Protein AF-X0WD33-F1 (afdb_monomer)

Foldseek 3Di:
DAEDPPPDFAAFKAWPPPDFAAEAELLAAWDKTAMDGRQPQFQKKWKWKAAPPPPDIDIDIDRDRIDTDDRVVVNVSQVRQEVHWIKIKMFTDHPVCNRDTPHIDIHIYGYYPDHPPAKDKDKDADPLNVVCVVPVQPIFIFTDHSNDPDGGDTLDGRQVWDWDDWEAALVRQWIKIQTCDPNALQKIFIWTDDSDDDRDPVRIDGLCVVPVVVVQHFNFPPKYQYNHNFKIKTFGSWDWDWDADNDRVDGIDIDTDDTDIDMAGNVVRD

Mean predicted aligned error: 6.33 Å

Radius of gyration: 24.79 Å; Cα contacts (8 Å, |Δi|>4): 608; chains: 1; bounding box: 54×39×72 Å

pLDDT: mean 91.23, std 9.02, range [47.31, 98.62]

Organism: NCBI:txid412755

Nearest PDB structures (foldseek):
  6sm5-assembly1_B  TM=6.720E-01  e=6.786E-02  synthetic construct
  1kno-assembly3_F  TM=3.557E-01  e=1.199E-03  Mus musculus
  7u08-assembly1_A  TM=3.906E-01  e=8.465E-02  Homo sapiens
  3lb6-assembly1_C  TM=3.926E-01  e=2.420E-01  Homo sapiens
  5j11-assembly1_C  TM=4.980E-01  e=1.138E+00  Homo sapiens

Solvent-accessible surface area (backbone atoms only — not comparable to full-atom values): 14906 Å² total; per-residue (Å²): 120,74,73,60,91,83,57,83,66,40,68,53,31,48,68,73,28,69,49,69,69,37,72,36,46,68,62,49,49,67,62,64,36,31,44,50,67,70,46,84,71,41,61,35,31,42,41,34,40,40,46,83,76,76,81,68,67,46,80,44,80,28,80,54,61,56,47,58,61,56,67,75,56,36,56,51,50,42,66,62,9,51,82,35,66,22,39,39,37,41,35,25,15,26,82,92,47,62,61,48,77,60,18,15,42,74,38,33,33,30,12,41,86,61,64,80,92,60,60,50,74,47,79,48,71,53,80,28,43,52,56,31,72,76,45,46,59,73,35,36,26,30,46,38,47,61,56,50,92,61,83,54,51,75,79,44,62,62,50,93,44,67,69,71,40,63,34,49,12,74,83,58,50,29,40,23,32,36,32,49,48,96,93,33,54,12,21,34,38,52,43,69,61,58,97,77,74,79,93,44,78,92,34,46,49,53,50,51,64,67,68,47,90,73,71,65,64,30,44,29,60,78,36,40,34,32,59,84,48,47,36,35,38,28,28,32,59,34,43,65,50,77,46,68,31,84,47,74,92,61,15,62,48,76,50,80,78,47,58,43,86,45,68,38,35,64,88,76,71,79

Sequence (270 aa):
PLPRHDDPVPGALTIHYPLDETLFPPEIVAPTFRWTDGNKDSDIWLVTIEFPDGKGDMNFRSGGTKWRPADERWEVIKRRSIEKAATVTIRGVNRRDPKRILSGARISISTSADEVGAPIFYREVNLPFVDAVRDPSRIRWRFGPISSKQQPPVVLSDLPTCGNCHSFSADGKTLGMDVDSANDKGSYVIAAVQEEMAFEKSEVITWSDYKREDGESTFGLLAQISPTGRYAVSMVKDRHVTVGRPDLEISQLFFPVKGILAIYDRQKRT

Secondary structure (DSSP, 8-state):
-PPPTTS---S-EEEEESPTTEEE-TTPPPP-EEEEE--TT--EEEEEEE-TTSS--EEEEESSSEE---HHHHHHHHHHTBTSPEEEEEEEEETTEEEEEEEEEEEEEEE-SS---SPEEEEE-PSSHHHHHH-GGG-EEEEE-TT-SSPPPEEEE--SS----EEE-TTS-EEEEE--BTTBTTEEEEEE--SS----GGGEEEGGGTTGGG------TT-EE-TTSSEEEEEEEEEEEEEE-S-STT-EEEEEEEEEEEEEETTTT-

Structure (mmCIF, N/CA/C/O backbone):
data_AF-X0WD33-F1
#
_entry.id   AF-X0WD33-F1
#
loop_
_atom_site.group_PDB
_atom_site.id
_atom_site.type_symbol
_atom_site.label_atom_id
_atom_site.label_alt_id
_atom_site.label_comp_id
_atom_site.label_asym_id
_atom_site.label_entity_id
_atom_site.label_seq_id
_atom_site.pdbx_PDB_ins_code
_atom_site.Cartn_x
_atom_site.Cartn_y
_atom_site.Cartn_z
_atom_site.occupancy
_atom_site.B_iso_or_equiv
_atom_site.auth_seq_id
_atom_site.auth_comp_id
_atom_site.auth_asym_id
_atom_site.auth_atom_id
_atom_site.pdbx_PDB_model_num
ATOM 1 N N . PRO A 1 1 ? 22.698 -2.658 -33.338 1.00 47.31 1 PRO A N 1
ATOM 2 C CA . PRO A 1 1 ? 22.524 -3.601 -32.210 1.00 47.31 1 PRO A CA 1
ATOM 3 C C . PRO A 1 1 ? 22.311 -2.818 -30.915 1.00 47.31 1 PRO A C 1
ATOM 5 O O . PRO A 1 1 ? 23.122 -1.947 -30.616 1.00 47.31 1 PRO A O 1
ATOM 8 N N . LEU A 1 2 ? 21.188 -3.055 -30.235 1.00 52.66 2 LEU A N 1
ATOM 9 C CA . LEU A 1 2 ? 20.959 -2.526 -28.889 1.00 52.66 2 LEU A CA 1
ATOM 10 C C . LEU A 1 2 ? 21.879 -3.257 -27.888 1.00 52.66 2 LEU A C 1
ATOM 12 O O . LEU A 1 2 ? 22.316 -4.369 -28.206 1.00 52.66 2 LEU A O 1
ATOM 16 N N . PRO A 1 3 ? 22.189 -2.647 -26.731 1.00 54.62 3 PRO A N 1
ATOM 17 C CA . PRO A 1 3 ? 22.974 -3.298 -25.683 1.00 54.62 3 PRO A CA 1
ATOM 18 C C . PRO A 1 3 ? 22.328 -4.611 -25.220 1.00 54.62 3 PRO A C 1
ATOM 20 O O . PRO A 1 3 ? 21.100 -4.736 -25.254 1.00 54.62 3 PRO A O 1
ATOM 23 N N . ARG A 1 4 ? 23.144 -5.596 -24.833 1.00 56.16 4 ARG A N 1
ATOM 24 C CA . ARG A 1 4 ? 22.684 -6.933 -24.423 1.00 56.16 4 ARG A CA 1
ATOM 25 C C . ARG A 1 4 ? 22.342 -6.965 -22.931 1.00 56.16 4 ARG A C 1
ATOM 27 O O . ARG A 1 4 ? 22.818 -6.144 -22.150 1.00 56.16 4 ARG A O 1
ATOM 34 N N . HIS A 1 5 ? 21.531 -7.946 -22.541 1.00 53.94 5 HIS A N 1
ATOM 35 C CA . HIS A 1 5 ? 21.119 -8.184 -21.153 1.00 53.94 5 HIS A CA 1
ATOM 36 C C . HIS A 1 5 ? 22.303 -8.300 -20.177 1.00 53.94 5 HIS A C 1
ATOM 38 O O . HIS A 1 5 ? 22.254 -7.731 -19.084 1.00 53.94 5 HIS A O 1
ATOM 44 N N . ASP A 1 6 ? 23.375 -8.972 -20.601 1.00 56.41 6 ASP A N 1
ATOM 45 C CA . ASP A 1 6 ? 24.523 -9.303 -19.749 1.00 56.41 6 ASP A CA 1
ATOM 46 C C . ASP A 1 6 ? 25.599 -8.206 -19.712 1.00 56.41 6 ASP A C 1
ATOM 48 O O . ASP A 1 6 ? 26.618 -8.365 -19.038 1.00 56.41 6 ASP A O 1
ATOM 52 N N . ASP A 1 7 ? 25.400 -7.092 -20.429 1.00 56.81 7 ASP A N 1
ATOM 53 C CA . ASP A 1 7 ? 26.365 -5.995 -20.415 1.00 56.81 7 ASP A CA 1
ATOM 54 C C . ASP A 1 7 ? 26.437 -5.404 -18.992 1.00 56.81 7 ASP A C 1
ATOM 56 O O . ASP A 1 7 ? 25.390 -5.037 -18.436 1.00 56.81 7 ASP A O 1
ATOM 60 N N . PRO A 1 8 ? 27.641 -5.294 -18.389 1.00 60.75 8 PRO A N 1
ATOM 61 C CA . PRO A 1 8 ? 27.800 -4.728 -17.060 1.00 60.75 8 PRO A CA 1
ATOM 62 C C . PRO A 1 8 ? 27.220 -3.321 -17.047 1.00 60.75 8 PRO A C 1
ATOM 64 O O . PRO A 1 8 ? 27.545 -2.480 -17.887 1.00 60.75 8 PRO A O 1
ATOM 67 N N . VAL A 1 9 ? 26.324 -3.085 -16.098 1.00 67.06 9 VAL A N 1
ATOM 68 C CA . VAL A 1 9 ? 25.617 -1.821 -16.003 1.00 67.06 9 VAL A CA 1
ATOM 69 C C . VAL A 1 9 ? 26.539 -0.825 -15.295 1.00 67.06 9 VAL A C 1
ATOM 71 O O . VAL A 1 9 ? 26.871 -1.047 -14.129 1.00 67.06 9 VAL A O 1
ATOM 74 N N . PRO A 1 10 ? 27.005 0.243 -15.967 1.00 74.25 10 PRO A N 1
ATOM 75 C CA . PRO A 1 10 ? 27.869 1.223 -15.325 1.00 74.25 10 PRO A CA 1
ATOM 76 C C . PRO A 1 10 ? 27.122 1.867 -14.154 1.00 74.25 10 PRO A C 1
ATOM 78 O O . PRO A 1 10 ? 25.941 2.189 -14.283 1.00 74.25 10 PRO A O 1
ATOM 81 N N . GLY A 1 11 ? 27.797 2.073 -13.020 1.00 71.88 11 GLY A N 1
ATOM 82 C CA . GLY A 1 11 ? 27.220 2.816 -11.895 1.00 71.88 11 GLY A CA 1
ATOM 83 C C . GLY A 1 11 ? 26.839 4.257 -12.276 1.00 71.88 11 GLY A C 1
ATOM 84 O O . GLY A 1 11 ? 27.161 4.718 -13.368 1.00 71.88 11 GLY A O 1
ATOM 85 N N . ALA A 1 12 ? 26.196 4.971 -11.343 1.00 85.56 12 ALA A N 1
ATOM 86 C CA . ALA A 1 12 ? 25.693 6.358 -11.431 1.00 85.56 12 ALA A CA 1
ATOM 87 C C . ALA A 1 12 ? 24.190 6.542 -11.711 1.00 85.56 12 ALA A C 1
ATOM 89 O O . ALA A 1 12 ? 23.726 7.677 -11.650 1.00 85.56 12 ALA A O 1
ATOM 90 N N . LEU A 1 13 ? 23.406 5.482 -11.925 1.00 96.06 13 LEU A N 1
ATOM 91 C CA . LEU A 1 13 ? 21.939 5.571 -11.927 1.00 96.06 13 LEU A CA 1
ATOM 92 C C . LEU A 1 13 ? 21.373 4.950 -10.641 1.00 96.06 13 LEU A C 1
ATOM 94 O O . LEU A 1 13 ? 21.853 3.916 -10.186 1.00 96.06 13 LEU A O 1
ATOM 98 N N . THR A 1 14 ? 20.340 5.568 -10.067 1.00 97.12 14 THR A N 1
ATOM 99 C CA . THR A 1 14 ? 19.619 5.060 -8.886 1.00 97.12 14 THR A CA 1
ATOM 100 C C . THR A 1 14 ? 18.128 5.012 -9.186 1.00 97.12 14 THR A C 1
ATOM 102 O O . THR A 1 14 ? 17.540 6.036 -9.538 1.00 97.12 14 THR A O 1
ATOM 105 N N . ILE A 1 15 ? 17.509 3.839 -9.040 1.00 97.81 15 ILE A N 1
ATOM 106 C CA . ILE A 1 15 ? 16.056 3.673 -9.162 1.00 97.81 15 ILE A CA 1
ATOM 107 C C . ILE A 1 15 ? 15.422 3.977 -7.802 1.00 97.81 15 ILE A C 1
ATOM 109 O O . ILE A 1 15 ? 15.794 3.385 -6.797 1.00 97.81 15 ILE A O 1
ATOM 113 N N . HIS A 1 16 ? 14.478 4.920 -7.778 1.00 98.00 16 HIS A N 1
ATOM 114 C CA . HIS A 1 16 ? 13.788 5.380 -6.562 1.00 98.00 16 HIS A CA 1
ATOM 115 C C . HIS A 1 16 ? 12.427 4.722 -6.370 1.00 98.00 16 HIS A C 1
ATOM 117 O O . HIS A 1 16 ? 11.904 4.676 -5.261 1.00 98.00 16 HIS A O 1
ATOM 123 N N . TYR A 1 17 ? 11.797 4.302 -7.465 1.00 97.94 17 TYR A N 1
ATOM 124 C CA . TYR A 1 17 ? 10.541 3.570 -7.436 1.00 97.94 17 TYR A CA 1
ATOM 125 C C . TYR A 1 17 ? 10.334 2.841 -8.771 1.00 97.94 17 TYR A C 1
ATOM 127 O O . TYR A 1 17 ? 10.598 3.450 -9.811 1.00 97.94 17 TYR A O 1
ATOM 135 N N . PRO A 1 18 ? 9.806 1.609 -8.784 1.00 98.31 18 PRO A N 1
ATOM 136 C CA . PRO A 1 18 ? 9.648 0.715 -7.634 1.00 98.31 18 PRO A CA 1
ATOM 137 C C . PRO A 1 18 ? 10.982 0.455 -6.925 1.00 98.31 18 PRO A C 1
ATOM 139 O O . PRO A 1 18 ? 12.041 0.689 -7.506 1.00 98.31 18 PRO A O 1
ATOM 142 N N . LEU A 1 19 ? 10.927 0.053 -5.659 1.00 97.88 19 LEU A N 1
ATOM 143 C CA . LEU A 1 19 ? 12.125 -0.376 -4.939 1.00 97.88 19 LEU A CA 1
ATOM 144 C C . LEU A 1 19 ? 12.504 -1.793 -5.379 1.00 97.88 19 LEU A C 1
ATOM 146 O O . LEU A 1 19 ? 11.689 -2.495 -5.988 1.00 97.88 19 LEU A O 1
ATOM 150 N N . ASP A 1 20 ? 13.734 -2.201 -5.084 1.00 98.12 20 ASP A N 1
ATOM 151 C CA . ASP A 1 20 ? 14.133 -3.586 -5.311 1.00 98.12 20 ASP A CA 1
ATOM 152 C C . ASP A 1 20 ? 13.221 -4.547 -4.540 1.00 98.12 20 ASP A C 1
ATOM 154 O O . ASP A 1 20 ? 12.744 -4.221 -3.453 1.00 98.12 20 ASP A O 1
ATOM 158 N N . GLU A 1 21 ? 12.928 -5.686 -5.159 1.00 98.06 21 GLU A N 1
ATOM 159 C CA . GLU A 1 21 ? 12.026 -6.728 -4.654 1.00 98.06 21 GLU A CA 1
ATOM 160 C C . GLU A 1 21 ? 10.566 -6.278 -4.435 1.00 98.06 21 GLU A C 1
ATOM 162 O O . GLU A 1 21 ? 9.816 -6.905 -3.687 1.00 98.06 21 GLU A O 1
ATOM 167 N N . THR A 1 22 ? 10.110 -5.214 -5.111 1.00 98.44 22 THR A N 1
ATOM 168 C CA . THR A 1 22 ? 8.703 -4.785 -5.004 1.00 98.44 22 THR A CA 1
ATOM 169 C C . THR A 1 22 ? 7.748 -5.875 -5.512 1.00 98.44 22 THR A C 1
ATOM 171 O O . THR A 1 22 ? 7.806 -6.273 -6.679 1.00 98.44 22 THR A O 1
ATOM 174 N N . LEU A 1 23 ? 6.801 -6.272 -4.658 1.00 98.38 23 LEU A N 1
ATOM 175 C CA . LEU A 1 23 ? 5.673 -7.145 -4.983 1.00 98.38 23 LEU A CA 1
ATOM 176 C C . LEU A 1 23 ? 4.420 -6.311 -5.294 1.00 98.38 23 LEU A C 1
ATOM 178 O O . LEU A 1 23 ? 3.987 -5.495 -4.480 1.00 98.38 23 LEU A O 1
ATOM 182 N N . PHE A 1 24 ? 3.820 -6.526 -6.464 1.00 98.38 24 PHE A N 1
ATOM 183 C CA . PHE A 1 24 ? 2.594 -5.848 -6.893 1.00 98.38 24 PHE A CA 1
ATOM 184 C C . PHE A 1 24 ? 1.365 -6.763 -6.801 1.00 98.38 24 PHE A C 1
ATOM 186 O O . PHE A 1 24 ? 1.432 -7.889 -7.292 1.00 98.38 24 PHE A O 1
ATOM 193 N N . PRO A 1 25 ? 0.219 -6.292 -6.280 1.00 97.88 25 PRO A N 1
ATOM 194 C CA . PRO A 1 25 ? -1.050 -7.003 -6.430 1.00 97.88 25 PRO A CA 1
ATOM 195 C C . PRO A 1 25 ? -1.496 -7.106 -7.902 1.00 97.88 25 PRO A C 1
ATOM 197 O O . PRO A 1 25 ? -1.180 -6.213 -8.700 1.00 97.88 25 PRO A O 1
ATOM 200 N N . PRO A 1 26 ? -2.248 -8.148 -8.290 1.00 97.69 26 PRO A N 1
ATOM 201 C CA . PRO A 1 26 ? -2.663 -8.377 -9.674 1.00 97.69 26 PRO A CA 1
ATOM 202 C C . PRO A 1 26 ? -3.578 -7.278 -10.235 1.00 97.69 26 PRO A C 1
ATOM 204 O O . PRO A 1 26 ? -3.552 -7.017 -11.437 1.00 97.69 26 PRO A O 1
ATOM 207 N N . GLU A 1 27 ? -4.350 -6.583 -9.406 1.00 96.62 27 GLU A N 1
ATOM 208 C CA . GLU A 1 27 ? -5.302 -5.542 -9.801 1.00 96.62 27 GLU A CA 1
ATOM 209 C C . GLU A 1 27 ? -4.728 -4.114 -9.748 1.00 96.62 27 GLU A C 1
ATOM 211 O O . GLU A 1 27 ? -5.405 -3.160 -10.139 1.00 96.62 27 GLU A O 1
ATOM 216 N N . ILE A 1 28 ? -3.476 -3.937 -9.302 1.00 97.50 28 ILE A N 1
ATOM 217 C CA . ILE A 1 28 ? -2.881 -2.603 -9.173 1.00 97.50 28 ILE A CA 1
ATOM 218 C C . ILE A 1 28 ? -2.602 -1.965 -10.538 1.00 97.50 28 ILE A C 1
ATOM 220 O O . ILE A 1 28 ? -2.172 -2.621 -11.502 1.00 97.50 28 ILE A O 1
ATOM 224 N N . VAL A 1 29 ? -2.810 -0.650 -10.616 1.00 97.06 29 VAL A N 1
ATOM 225 C CA . VAL A 1 29 ? -2.443 0.148 -11.791 1.00 97.06 29 VAL A CA 1
ATOM 226 C C . VAL A 1 29 ? -0.935 0.190 -12.017 1.00 97.06 29 VAL A C 1
ATOM 228 O O . VAL A 1 29 ? 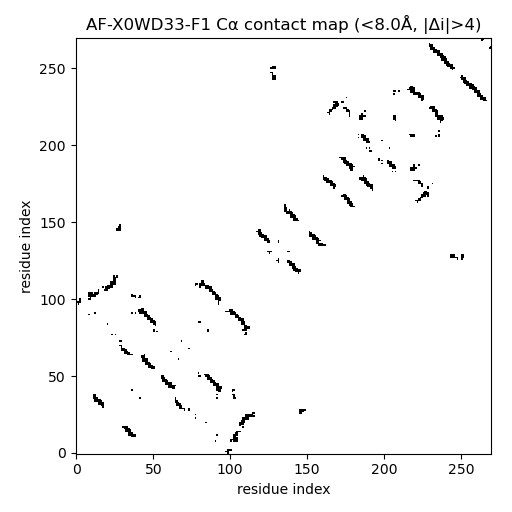-0.138 0.064 -11.091 1.00 97.06 29 VAL A O 1
ATOM 231 N N . ALA A 1 30 ? -0.544 0.452 -13.266 1.00 97.88 30 ALA A N 1
ATOM 232 C CA . ALA A 1 30 ? 0.854 0.627 -13.643 1.00 97.88 30 ALA A CA 1
ATOM 233 C C . ALA A 1 30 ? 1.563 1.682 -12.765 1.00 97.88 30 ALA A C 1
ATOM 235 O O . ALA A 1 30 ? 1.123 2.843 -12.759 1.00 97.88 30 ALA A O 1
ATOM 236 N N . PRO A 1 31 ? 2.674 1.332 -12.087 1.00 97.44 31 PRO A N 1
ATOM 237 C CA . PRO A 1 31 ? 3.479 2.298 -11.354 1.00 97.44 31 PRO A CA 1
ATOM 238 C C . PRO A 1 31 ? 4.201 3.242 -12.321 1.00 97.44 31 PRO A C 1
ATOM 240 O O . PRO A 1 31 ? 4.470 2.910 -13.477 1.00 97.44 31 PRO A O 1
ATOM 243 N N . THR A 1 32 ? 4.573 4.427 -11.837 1.00 97.81 32 THR A N 1
ATOM 244 C CA . THR A 1 32 ? 5.529 5.280 -12.556 1.00 97.81 32 THR A CA 1
ATOM 245 C C . THR A 1 32 ? 6.927 4.963 -12.058 1.00 97.81 32 THR A C 1
ATOM 247 O O . THR A 1 32 ? 7.283 5.373 -10.956 1.00 97.81 32 THR A O 1
ATOM 250 N N . PHE A 1 33 ? 7.722 4.273 -12.867 1.00 98.50 33 PHE A N 1
ATOM 251 C CA . PHE A 1 33 ? 9.142 4.078 -12.614 1.00 98.50 33 PHE A CA 1
ATOM 252 C C . PHE A 1 33 ? 9.836 5.440 -12.558 1.00 98.50 33 PHE A C 1
ATOM 254 O O . PHE A 1 33 ? 9.604 6.296 -13.416 1.00 98.50 33 PHE A O 1
ATOM 261 N N . ARG A 1 34 ? 10.667 5.654 -11.538 1.00 98.62 34 ARG A N 1
ATOM 262 C CA . ARG A 1 34 ? 11.407 6.896 -11.298 1.00 98.62 34 ARG A CA 1
ATOM 263 C C . ARG A 1 34 ? 12.841 6.569 -10.940 1.00 98.62 34 ARG A C 1
ATOM 265 O O . ARG A 1 34 ? 13.091 5.713 -10.097 1.00 98.62 34 ARG A O 1
ATOM 272 N N . TRP A 1 35 ? 13.769 7.300 -11.531 1.00 98.19 35 TRP A N 1
ATOM 273 C CA . TRP A 1 35 ? 15.188 7.172 -11.241 1.00 98.19 35 TRP A CA 1
ATOM 274 C C . TRP A 1 35 ? 15.877 8.534 -11.295 1.00 98.19 35 TRP A C 1
ATOM 276 O O . TRP A 1 35 ? 15.296 9.537 -11.711 1.00 98.19 35 TRP A O 1
ATOM 286 N N . THR A 1 36 ? 17.122 8.574 -10.849 1.00 97.81 36 THR A N 1
ATOM 287 C CA . THR A 1 36 ? 18.057 9.673 -11.105 1.00 97.81 36 THR A CA 1
ATOM 288 C C . THR A 1 36 ? 19.277 9.115 -11.797 1.00 97.81 36 THR A C 1
ATOM 290 O O . THR A 1 36 ? 19.712 8.014 -11.476 1.00 97.81 36 THR A O 1
ATOM 293 N N . ASP A 1 37 ? 19.835 9.885 -12.720 1.00 96.56 37 ASP A N 1
ATOM 294 C CA . ASP A 1 37 ? 21.050 9.528 -13.436 1.00 96.56 37 ASP A CA 1
ATOM 295 C C . ASP A 1 37 ? 22.104 10.609 -13.193 1.00 96.56 37 ASP A C 1
ATOM 297 O O . ASP A 1 37 ? 21.885 11.782 -13.496 1.00 96.56 37 ASP A O 1
ATOM 301 N N . GLY A 1 38 ? 23.216 10.221 -12.578 1.00 94.00 38 GLY A N 1
ATOM 302 C CA . GLY A 1 38 ? 24.358 11.086 -12.310 1.00 94.00 38 GLY A CA 1
ATOM 303 C C . GLY A 1 38 ? 25.243 11.301 -13.537 1.00 94.00 38 GLY A C 1
ATOM 304 O O . GLY A 1 38 ? 26.072 12.213 -13.530 1.00 94.00 38 GLY A O 1
ATOM 305 N N . ASN A 1 39 ? 25.073 10.502 -14.597 1.00 93.31 39 ASN A N 1
ATOM 306 C CA . ASN A 1 39 ? 25.791 10.700 -15.846 1.00 93.31 39 ASN A CA 1
ATOM 307 C C . ASN A 1 39 ? 25.092 11.766 -16.706 1.00 93.31 39 ASN A C 1
ATOM 309 O O . ASN A 1 39 ? 24.013 11.543 -17.252 1.00 93.31 39 ASN A O 1
ATOM 313 N N . LYS A 1 40 ? 25.734 12.931 -16.847 1.00 92.00 40 LYS A N 1
ATOM 314 C CA . LYS A 1 40 ? 25.189 14.088 -17.579 1.00 92.00 40 LYS A CA 1
ATOM 315 C C . LYS A 1 40 ? 25.115 13.889 -19.095 1.00 92.00 40 LYS A C 1
ATOM 317 O O . LYS A 1 40 ? 24.409 14.646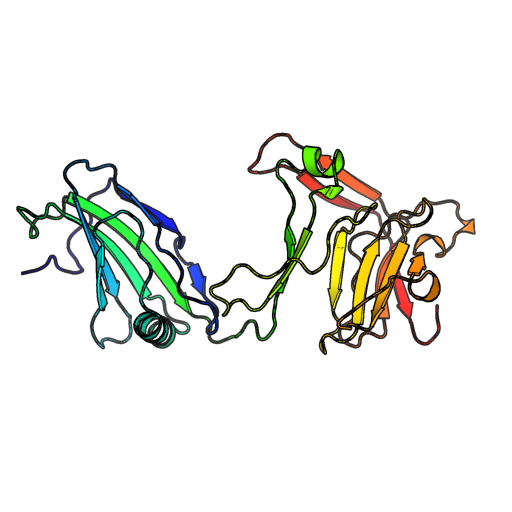 -19.757 1.00 92.00 40 LYS A O 1
ATOM 322 N N . ASP A 1 41 ? 25.827 12.900 -19.633 1.00 93.62 41 ASP A N 1
ATOM 323 C CA . ASP A 1 41 ? 25.847 12.609 -21.068 1.00 93.62 41 ASP A CA 1
ATOM 324 C C . ASP A 1 41 ? 24.704 11.672 -21.497 1.00 93.62 41 ASP A C 1
ATOM 326 O O . ASP A 1 41 ? 24.461 11.517 -22.700 1.00 93.62 41 ASP A O 1
ATOM 330 N N . SER A 1 42 ? 23.997 11.062 -20.536 1.00 94.88 42 SER A N 1
ATOM 331 C CA . SER A 1 42 ? 22.779 10.285 -20.773 1.00 94.88 42 SER A CA 1
ATOM 332 C C . SER A 1 42 ? 21.604 11.214 -21.079 1.00 94.88 42 SER A C 1
ATOM 334 O O . SER A 1 42 ? 21.210 12.030 -20.247 1.00 94.88 42 SER A O 1
ATOM 336 N N . ASP A 1 43 ? 20.999 11.067 -22.259 1.00 95.56 43 ASP A N 1
ATOM 337 C CA . ASP A 1 43 ? 19.855 11.885 -22.689 1.00 95.56 43 ASP A CA 1
ATOM 338 C C . ASP A 1 43 ? 18.622 11.056 -23.096 1.00 95.56 43 ASP A C 1
ATOM 340 O O . ASP A 1 43 ? 17.550 11.614 -23.364 1.00 95.56 43 ASP A O 1
ATOM 344 N N . ILE A 1 44 ? 18.751 9.728 -23.130 1.00 96.75 44 ILE A N 1
ATOM 345 C CA . ILE A 1 44 ? 17.666 8.771 -23.344 1.00 96.75 44 ILE A CA 1
ATOM 346 C C . ILE A 1 44 ? 17.925 7.500 -22.528 1.00 96.75 44 ILE A C 1
ATOM 348 O O . ILE A 1 44 ? 19.066 7.064 -22.377 1.00 96.75 44 ILE A O 1
ATOM 352 N N . TRP A 1 45 ? 16.855 6.880 -22.032 1.00 97.06 45 TRP A N 1
ATOM 353 C CA . TRP A 1 45 ? 16.937 5.656 -21.238 1.00 97.06 45 TRP A CA 1
ATOM 354 C C . TRP A 1 45 ? 16.203 4.504 -21.912 1.00 97.06 45 TRP A C 1
ATOM 356 O O . TRP A 1 45 ? 15.106 4.673 -22.455 1.00 97.06 45 TRP A O 1
ATOM 366 N N . LEU A 1 46 ? 16.810 3.323 -21.855 1.00 97.06 46 LEU A N 1
ATOM 367 C CA . LEU A 1 46 ? 16.202 2.054 -22.228 1.00 97.06 46 LEU A CA 1
ATOM 368 C C . LEU A 1 46 ? 15.797 1.319 -20.949 1.00 97.06 46 LEU A C 1
ATOM 370 O O . LEU A 1 46 ? 16.653 1.009 -20.123 1.00 97.06 46 LEU A O 1
ATOM 374 N N . VAL A 1 47 ? 14.503 1.054 -20.798 1.00 98.06 47 VAL A N 1
ATOM 375 C CA . VAL A 1 47 ? 13.953 0.192 -19.752 1.00 98.06 47 VAL A CA 1
ATOM 376 C C . VAL A 1 47 ? 13.740 -1.189 -20.352 1.00 98.06 47 VAL A C 1
ATOM 378 O O . VAL A 1 47 ? 12.923 -1.353 -21.261 1.00 98.06 47 VAL A O 1
ATOM 381 N N . THR A 1 48 ? 14.474 -2.168 -19.850 1.00 97.94 48 THR A N 1
ATOM 382 C CA . THR A 1 48 ? 14.356 -3.573 -20.236 1.00 97.94 48 THR A CA 1
ATOM 383 C C . THR A 1 48 ? 13.747 -4.353 -19.080 1.00 97.94 48 THR A C 1
ATOM 385 O O . THR A 1 48 ? 14.163 -4.174 -17.940 1.00 97.94 48 THR A O 1
ATOM 388 N N . ILE A 1 49 ? 12.747 -5.185 -19.369 1.00 98.12 49 ILE A N 1
ATOM 389 C CA . ILE A 1 49 ? 12.128 -6.097 -18.408 1.00 98.12 49 ILE A CA 1
ATOM 390 C C . ILE A 1 49 ? 12.340 -7.521 -18.900 1.00 98.12 49 ILE A C 1
ATOM 392 O O . ILE A 1 49 ? 11.814 -7.913 -19.945 1.00 98.12 49 ILE A O 1
ATOM 396 N N . GLU A 1 50 ? 13.114 -8.261 -18.126 1.00 97.56 50 GLU A N 1
ATOM 397 C CA . GLU A 1 50 ? 13.515 -9.637 -18.364 1.00 97.56 50 GLU A CA 1
ATOM 398 C C . GLU A 1 50 ? 12.668 -10.565 -17.501 1.00 97.56 50 GLU A C 1
ATOM 400 O O . GLU A 1 50 ? 12.514 -10.356 -16.296 1.00 97.56 50 GLU A O 1
ATOM 405 N N . PHE A 1 51 ? 12.088 -11.584 -18.130 1.00 97.19 51 PHE A N 1
ATOM 406 C CA . PHE A 1 51 ? 11.187 -12.520 -17.466 1.00 97.19 51 PHE A CA 1
ATOM 407 C C . PHE A 1 51 ? 11.822 -13.908 -17.393 1.00 97.19 51 PHE A C 1
ATOM 409 O O . PHE A 1 51 ? 12.427 -14.358 -18.368 1.00 97.19 51 PHE A O 1
ATOM 416 N N . PRO A 1 52 ? 11.603 -14.658 -16.304 1.00 90.69 52 PRO A N 1
ATOM 417 C CA . PRO A 1 52 ? 12.158 -16.001 -16.147 1.00 90.69 52 PRO A CA 1
ATOM 418 C C . PRO A 1 52 ? 11.432 -17.065 -16.991 1.00 90.69 52 PRO A C 1
ATOM 420 O O . PRO A 1 52 ? 11.738 -18.250 -16.896 1.00 90.69 52 PRO A O 1
ATOM 423 N N . ASP A 1 53 ? 10.443 -16.681 -17.802 1.00 91.00 53 ASP A N 1
ATOM 424 C CA . ASP A 1 53 ? 9.601 -17.598 -18.578 1.00 91.00 53 ASP A CA 1
ATOM 425 C C . ASP A 1 53 ? 10.181 -17.987 -19.953 1.00 91.00 53 ASP A C 1
ATOM 427 O O . ASP A 1 53 ? 9.567 -18.779 -20.668 1.00 91.00 53 ASP A O 1
ATOM 431 N N . GLY A 1 54 ? 11.328 -17.419 -20.344 1.00 87.25 54 GLY A N 1
ATOM 432 C CA . GLY A 1 54 ? 12.002 -17.705 -21.614 1.00 87.25 54 GLY A CA 1
ATOM 433 C C . GLY A 1 54 ? 11.288 -17.180 -22.867 1.00 87.25 54 GLY A C 1
ATOM 434 O O . GLY A 1 54 ? 11.714 -17.485 -23.979 1.00 87.25 54 GLY A O 1
ATOM 435 N N . LYS A 1 55 ? 10.222 -16.378 -22.733 1.00 91.88 55 LYS A N 1
ATOM 436 C CA . LYS A 1 55 ? 9.432 -15.856 -23.873 1.00 91.88 55 LYS A CA 1
ATOM 437 C C . LYS A 1 55 ? 9.945 -14.515 -24.421 1.00 91.88 55 LYS A C 1
ATOM 439 O O . LYS A 1 55 ? 9.243 -13.846 -25.177 1.00 91.88 55 LYS A O 1
ATOM 444 N N . GLY A 1 56 ? 11.163 -14.130 -24.042 1.00 93.50 56 GLY A N 1
ATOM 445 C CA . GLY A 1 56 ? 11.846 -12.915 -24.486 1.00 93.50 56 GLY A CA 1
ATOM 446 C C . GLY A 1 56 ? 11.490 -11.658 -23.690 1.00 93.50 56 GLY A C 1
ATOM 447 O O . GLY A 1 56 ? 10.444 -11.569 -23.042 1.00 93.50 56 GLY A O 1
ATOM 448 N N . ASP A 1 57 ? 12.368 -10.666 -23.755 1.00 96.31 57 ASP A N 1
ATOM 449 C CA . ASP A 1 57 ? 12.296 -9.474 -22.909 1.00 96.31 57 ASP A CA 1
ATOM 450 C C . ASP A 1 57 ? 11.386 -8.395 -23.503 1.00 96.31 57 ASP A C 1
ATOM 452 O O . ASP A 1 57 ? 11.102 -8.359 -24.705 1.00 96.31 57 ASP A O 1
ATOM 456 N N . MET A 1 58 ? 10.949 -7.461 -22.662 1.00 97.81 58 MET A N 1
ATOM 457 C CA . MET A 1 58 ? 10.235 -6.261 -23.093 1.00 97.81 58 MET A CA 1
ATOM 458 C C . MET A 1 58 ? 11.151 -5.045 -23.000 1.00 97.81 58 MET A C 1
ATOM 460 O O . MET A 1 58 ? 11.823 -4.845 -21.998 1.00 97.81 58 MET A O 1
ATOM 464 N N . ASN A 1 59 ? 11.166 -4.217 -24.044 1.00 97.25 59 ASN A N 1
ATOM 465 C CA . ASN A 1 59 ? 12.059 -3.066 -24.145 1.00 97.25 59 ASN A CA 1
ATOM 466 C C . ASN A 1 59 ? 11.269 -1.786 -24.413 1.00 97.25 59 ASN A C 1
ATOM 468 O O . ASN A 1 59 ? 10.462 -1.725 -25.343 1.00 97.25 59 ASN A O 1
ATOM 472 N N . PHE A 1 60 ? 11.543 -0.746 -23.633 1.00 97.81 60 PHE A N 1
ATOM 473 C CA . PHE A 1 60 ? 10.854 0.536 -23.699 1.00 97.81 60 PHE A CA 1
ATOM 474 C C . PHE A 1 60 ? 11.852 1.683 -23.679 1.00 97.81 60 PHE A C 1
ATOM 476 O O . PHE A 1 60 ? 12.863 1.635 -22.988 1.00 97.81 60 PHE A O 1
ATOM 483 N N . ARG A 1 61 ? 11.559 2.748 -24.422 1.00 96.44 61 ARG A N 1
ATOM 484 C CA . ARG A 1 61 ? 12.379 3.962 -24.417 1.00 96.44 61 ARG A CA 1
ATOM 485 C C . ARG A 1 61 ? 11.708 5.038 -23.582 1.00 96.44 61 ARG A C 1
ATOM 487 O O . ARG A 1 61 ? 10.500 5.229 -23.689 1.00 96.44 61 ARG A O 1
ATOM 494 N N . SER A 1 62 ? 12.508 5.778 -22.825 1.00 96.88 62 SER A N 1
ATOM 495 C CA . SER A 1 62 ? 12.077 6.970 -22.104 1.00 96.88 62 SER A CA 1
ATOM 496 C C . SER A 1 62 ? 12.965 8.157 -22.453 1.00 96.88 62 SER A C 1
ATOM 498 O O . SER A 1 62 ? 14.191 8.056 -22.437 1.00 96.88 62 SER A O 1
ATOM 500 N N . GLY A 1 63 ? 12.344 9.296 -22.763 1.00 96.12 63 GLY A N 1
ATOM 501 C CA . GLY A 1 63 ? 13.044 10.563 -22.988 1.00 96.12 63 GLY A CA 1
ATOM 502 C C . GLY A 1 63 ? 13.388 11.322 -21.704 1.00 96.12 63 GLY A C 1
ATOM 503 O O . GLY A 1 63 ? 14.007 12.375 -21.787 1.00 96.12 63 GLY A O 1
ATOM 504 N N . GLY A 1 64 ? 12.981 10.809 -20.542 1.00 96.56 64 GLY A N 1
ATOM 505 C CA . GLY A 1 64 ? 13.245 11.406 -19.235 1.00 96.56 64 GLY A CA 1
ATOM 506 C C . GLY A 1 64 ? 13.367 10.349 -18.142 1.00 96.56 64 GLY A C 1
ATOM 507 O O . GLY A 1 64 ? 13.171 9.159 -18.385 1.00 96.56 64 GLY A O 1
ATOM 508 N N . THR A 1 65 ? 13.631 10.789 -16.914 1.00 97.50 65 THR A N 1
ATOM 509 C CA . THR A 1 65 ? 13.891 9.904 -15.765 1.00 97.50 65 THR A CA 1
ATOM 510 C C . THR A 1 65 ? 12.634 9.368 -15.066 1.00 97.50 65 THR A C 1
ATOM 512 O O . THR A 1 65 ? 12.659 8.943 -13.906 1.00 97.50 65 THR A O 1
ATOM 515 N N . LYS A 1 66 ? 11.499 9.421 -15.769 1.00 98.38 66 LYS A N 1
ATOM 516 C CA . LYS A 1 66 ? 10.217 8.861 -15.348 1.00 98.38 66 LYS A CA 1
ATOM 517 C C . LYS A 1 66 ? 9.605 8.104 -16.512 1.00 98.38 66 LYS A C 1
ATOM 519 O O . LYS A 1 66 ? 9.565 8.625 -17.624 1.00 98.38 66 LYS A O 1
ATOM 524 N N . TRP A 1 67 ? 9.086 6.915 -16.249 1.00 98.38 67 TRP A N 1
ATOM 525 C CA . TRP A 1 67 ? 8.404 6.105 -17.251 1.00 98.38 67 TRP A CA 1
ATOM 526 C C . TRP A 1 67 ? 7.266 5.316 -16.615 1.00 98.38 67 TRP A C 1
ATOM 528 O O . TRP A 1 67 ? 7.416 4.753 -15.538 1.00 98.38 67 TRP A O 1
ATOM 538 N N . ARG A 1 68 ? 6.119 5.266 -17.286 1.00 98.12 68 ARG A N 1
ATOM 539 C CA . ARG A 1 68 ? 4.976 4.445 -16.887 1.00 98.12 68 ARG A CA 1
ATOM 540 C C . ARG A 1 68 ? 4.628 3.531 -18.062 1.00 98.12 68 ARG A C 1
ATOM 542 O O . ARG A 1 68 ? 4.432 4.058 -19.161 1.00 98.12 68 ARG A O 1
ATOM 549 N N . PRO A 1 69 ? 4.562 2.200 -17.881 1.00 98.06 69 PRO A N 1
ATOM 550 C CA . PRO A 1 69 ? 4.103 1.319 -18.944 1.00 98.06 69 PRO A CA 1
ATOM 551 C C . PRO A 1 69 ? 2.650 1.643 -19.307 1.00 98.06 69 PRO A C 1
ATOM 553 O O . PRO A 1 69 ? 1.848 1.995 -18.440 1.00 98.06 69 PRO A O 1
ATOM 556 N N . ALA A 1 70 ? 2.314 1.510 -20.591 1.00 97.88 70 ALA A N 1
ATOM 557 C CA . ALA A 1 70 ? 0.920 1.508 -21.033 1.00 97.88 70 ALA A CA 1
ATOM 558 C C . ALA A 1 70 ? 0.166 0.339 -20.381 1.00 97.88 70 ALA A C 1
ATOM 560 O O . ALA A 1 70 ? 0.782 -0.690 -20.090 1.00 97.88 70 ALA A O 1
ATOM 561 N N . ASP A 1 71 ? -1.144 0.477 -20.175 1.00 97.50 71 ASP A N 1
ATOM 562 C CA . ASP A 1 71 ? -1.927 -0.509 -19.421 1.00 97.50 71 ASP A CA 1
ATOM 563 C C . ASP A 1 71 ? -1.810 -1.911 -20.021 1.00 97.50 71 ASP A C 1
ATOM 565 O O . ASP A 1 71 ? -1.532 -2.866 -19.303 1.00 97.50 71 ASP A O 1
ATOM 569 N N . GLU A 1 72 ? -1.913 -2.045 -21.346 1.00 98.19 72 GLU A N 1
ATOM 570 C CA . GLU A 1 72 ? -1.857 -3.353 -22.001 1.00 98.19 72 GLU A CA 1
ATOM 571 C C . GLU A 1 72 ? -0.491 -4.018 -21.799 1.00 98.19 72 GLU A C 1
ATOM 573 O O . GLU A 1 72 ? -0.380 -5.241 -21.707 1.00 98.19 72 GLU A O 1
ATOM 578 N N . ARG A 1 73 ? 0.571 -3.208 -21.707 1.00 98.38 73 ARG A N 1
ATOM 579 C CA . ARG A 1 73 ? 1.930 -3.681 -21.421 1.00 98.38 73 ARG A CA 1
ATOM 580 C C . ARG A 1 73 ? 2.092 -4.032 -19.951 1.00 98.38 73 ARG A C 1
ATOM 582 O O . ARG A 1 73 ? 2.737 -5.035 -19.664 1.00 98.38 73 ARG A O 1
ATOM 589 N N . TRP A 1 74 ? 1.495 -3.260 -19.048 1.00 98.50 74 TRP A N 1
ATOM 590 C CA . TRP A 1 74 ? 1.492 -3.559 -17.620 1.00 98.50 74 TRP A CA 1
ATOM 591 C C . TRP A 1 74 ? 0.785 -4.876 -17.314 1.00 98.50 74 TRP A C 1
ATOM 593 O O . TRP A 1 74 ? 1.319 -5.692 -16.572 1.00 98.50 74 TRP A O 1
ATOM 603 N N . GLU A 1 75 ? -0.339 -5.149 -17.972 1.00 98.44 75 GLU A N 1
ATOM 604 C CA . GLU A 1 75 ? -1.029 -6.433 -17.851 1.00 98.44 75 GLU A CA 1
ATOM 605 C C . GLU A 1 75 ? -0.172 -7.616 -18.330 1.00 98.44 75 GLU A C 1
ATOM 607 O O . GLU A 1 75 ? -0.208 -8.698 -17.746 1.00 98.44 75 GLU A O 1
ATOM 612 N N . VAL A 1 76 ? 0.639 -7.431 -19.379 1.00 98.31 76 VAL A N 1
ATOM 613 C CA . VAL A 1 76 ? 1.604 -8.457 -19.813 1.00 98.31 76 VAL A CA 1
ATOM 614 C C . VAL A 1 76 ? 2.713 -8.642 -18.782 1.00 98.31 76 VAL A C 1
ATOM 616 O O . VAL A 1 76 ? 3.047 -9.787 -18.485 1.00 98.31 76 VAL A O 1
ATOM 619 N N . ILE A 1 77 ? 3.265 -7.546 -18.248 1.00 98.44 77 ILE A N 1
ATOM 620 C CA . ILE A 1 77 ? 4.308 -7.591 -17.216 1.00 98.44 77 ILE A CA 1
ATOM 621 C C . ILE A 1 77 ? 3.783 -8.378 -16.016 1.00 98.44 77 ILE A C 1
ATOM 623 O O . ILE A 1 77 ? 4.353 -9.422 -15.713 1.00 98.44 77 ILE A O 1
ATOM 627 N N . LYS A 1 78 ? 2.641 -7.964 -15.446 1.00 98.19 78 LYS A N 1
ATOM 628 C CA . LYS A 1 78 ? 2.013 -8.619 -14.292 1.00 98.19 78 LYS A CA 1
ATOM 629 C C . LYS A 1 78 ? 1.834 -10.120 -14.498 1.00 98.19 78 LYS A C 1
ATOM 631 O O . LYS A 1 78 ? 2.306 -10.914 -13.694 1.00 98.19 78 LYS A O 1
ATOM 636 N N . ARG A 1 79 ? 1.226 -10.530 -15.620 1.00 97.81 79 ARG A N 1
ATOM 637 C CA . ARG A 1 79 ? 1.000 -11.954 -15.933 1.00 97.81 79 ARG A CA 1
ATOM 638 C C . ARG A 1 79 ? 2.286 -12.772 -16.047 1.00 97.81 79 ARG A C 1
ATOM 640 O O . ARG A 1 79 ? 2.283 -13.951 -15.707 1.00 97.81 79 ARG A O 1
ATOM 647 N N . ARG A 1 80 ? 3.361 -12.188 -16.580 1.00 98.06 80 ARG A N 1
ATOM 648 C CA . ARG A 1 80 ? 4.643 -12.883 -16.780 1.00 98.06 80 ARG A CA 1
ATOM 649 C C . ARG A 1 80 ? 5.533 -12.869 -15.533 1.00 98.06 80 ARG A C 1
ATOM 651 O O . ARG A 1 80 ? 6.523 -13.595 -15.510 1.00 98.06 80 ARG A O 1
ATOM 658 N N . SER A 1 81 ? 5.169 -12.091 -14.513 1.00 98.12 81 SER A N 1
ATOM 659 C CA . SER A 1 81 ? 5.862 -11.998 -13.224 1.00 98.12 81 SER A CA 1
ATOM 660 C C . SER A 1 81 ? 5.058 -12.541 -12.036 1.00 98.12 81 SER A C 1
ATOM 662 O O . SER A 1 81 ? 5.415 -12.263 -10.893 1.00 98.12 81 SER A O 1
ATOM 664 N N . ILE A 1 82 ? 3.983 -13.308 -12.271 1.00 98.12 82 ILE A N 1
ATOM 665 C CA . ILE A 1 82 ? 3.218 -13.952 -11.188 1.00 98.12 82 ILE A CA 1
ATOM 666 C C . ILE A 1 82 ? 4.128 -14.920 -10.428 1.00 98.12 82 ILE A C 1
ATOM 668 O O . ILE A 1 82 ? 4.648 -15.866 -11.027 1.00 98.12 82 ILE A O 1
ATOM 672 N N . GLU A 1 83 ? 4.319 -14.663 -9.132 1.00 97.62 83 GLU A N 1
ATOM 673 C CA . GLU A 1 83 ? 5.152 -15.441 -8.199 1.00 97.62 83 GLU A CA 1
ATOM 674 C C . GLU A 1 83 ? 6.595 -15.672 -8.675 1.00 97.62 83 GLU A C 1
ATOM 676 O O . GLU A 1 83 ? 7.286 -16.604 -8.258 1.00 97.62 83 GLU A O 1
ATOM 681 N N . LYS A 1 84 ? 7.064 -14.837 -9.606 1.00 96.56 84 LYS A N 1
ATOM 682 C CA . LYS A 1 84 ? 8.369 -14.975 -10.248 1.00 96.56 84 LYS A CA 1
ATOM 683 C C . LYS A 1 84 ? 8.969 -13.602 -10.487 1.00 96.56 84 LYS A C 1
ATOM 685 O O . LYS A 1 84 ? 8.350 -12.750 -11.120 1.00 96.56 84 LYS A O 1
ATOM 690 N N . ALA A 1 85 ? 10.194 -13.406 -10.012 1.00 97.44 85 ALA A N 1
ATOM 691 C CA . ALA A 1 85 ? 10.903 -12.147 -10.174 1.00 97.44 85 ALA A CA 1
ATOM 692 C C . ALA A 1 85 ? 11.193 -11.867 -11.657 1.00 97.44 85 ALA A C 1
ATOM 694 O O . ALA A 1 85 ? 11.887 -12.638 -12.321 1.00 97.44 85 ALA A O 1
ATOM 695 N N . ALA A 1 86 ? 10.666 -10.754 -12.160 1.00 98.19 86 ALA A N 1
ATOM 696 C CA . ALA A 1 86 ? 11.102 -10.133 -13.397 1.00 98.19 86 ALA A CA 1
ATOM 697 C C . ALA A 1 86 ? 12.177 -9.092 -13.076 1.00 98.19 86 ALA A C 1
ATOM 699 O O . ALA A 1 86 ? 12.026 -8.269 -12.170 1.00 98.19 86 ALA A O 1
ATOM 700 N N . THR A 1 87 ? 13.264 -9.115 -13.832 1.00 98.38 87 THR A N 1
ATOM 701 C CA . THR A 1 87 ? 14.367 -8.175 -13.670 1.00 98.38 87 THR A CA 1
ATOM 702 C C . THR A 1 87 ? 14.102 -6.938 -14.515 1.00 98.38 87 THR A C 1
ATOM 704 O O . THR A 1 87 ? 13.902 -7.030 -15.722 1.00 98.38 87 THR A O 1
ATOM 707 N N . VAL A 1 88 ? 14.103 -5.762 -13.893 1.00 98.19 88 VAL A N 1
ATOM 708 C CA . VAL A 1 88 ? 14.010 -4.478 -14.588 1.00 98.19 88 VAL A CA 1
ATOM 709 C C . VAL A 1 88 ? 15.387 -3.843 -14.611 1.00 98.19 88 VAL A C 1
ATOM 711 O O . VAL A 1 88 ? 15.952 -3.528 -13.566 1.00 98.19 88 VAL A O 1
ATOM 714 N N . THR A 1 89 ? 15.906 -3.599 -15.807 1.00 97.69 89 THR A N 1
ATOM 715 C CA . THR A 1 89 ? 17.177 -2.911 -16.016 1.00 97.69 89 THR A CA 1
ATOM 716 C C . THR A 1 89 ? 16.932 -1.577 -16.723 1.00 97.69 89 THR A C 1
ATOM 718 O O . THR A 1 89 ? 16.338 -1.540 -17.801 1.00 97.69 89 THR A O 1
ATOM 721 N N . ILE A 1 90 ? 17.406 -0.471 -16.143 1.00 97.69 90 ILE A N 1
ATOM 722 C CA . ILE A 1 90 ? 17.351 0.864 -16.758 1.00 97.69 90 ILE A CA 1
ATOM 723 C C . ILE A 1 90 ? 18.761 1.267 -17.170 1.00 97.69 90 ILE A C 1
ATOM 725 O O . ILE A 1 90 ? 19.654 1.317 -16.330 1.00 97.69 90 ILE A O 1
ATOM 729 N N . ARG A 1 91 ? 18.953 1.572 -18.455 1.00 96.50 91 ARG A N 1
ATOM 730 C CA . ARG A 1 91 ? 20.245 1.951 -19.046 1.00 96.50 91 ARG A CA 1
ATOM 731 C C . ARG A 1 91 ? 20.166 3.354 -19.632 1.00 96.50 91 ARG A C 1
ATOM 733 O O . ARG A 1 91 ? 19.334 3.590 -20.507 1.00 96.50 91 ARG A O 1
ATOM 740 N N . GLY A 1 92 ? 21.020 4.262 -19.172 1.00 96.19 92 GLY A N 1
ATOM 741 C CA . GLY A 1 92 ? 21.222 5.575 -19.779 1.00 96.19 92 GLY A CA 1
ATOM 742 C C . GLY A 1 92 ? 22.199 5.485 -20.945 1.00 96.19 92 GLY A C 1
ATOM 743 O O . GLY A 1 92 ? 23.249 4.843 -20.849 1.00 96.19 92 GLY A O 1
ATOM 744 N N . VAL A 1 93 ? 21.836 6.098 -22.069 1.00 94.88 93 VAL A N 1
ATOM 745 C CA . VAL A 1 93 ? 22.684 6.202 -23.261 1.00 94.88 93 VAL A CA 1
ATOM 746 C C . VAL A 1 93 ? 22.614 7.618 -23.822 1.00 94.88 93 VAL A C 1
ATOM 748 O O . VAL A 1 93 ? 21.700 8.385 -23.512 1.00 94.88 93 VAL A O 1
ATOM 751 N N . ASN A 1 94 ? 23.564 7.946 -24.692 1.00 94.25 94 ASN A N 1
ATOM 752 C CA . ASN A 1 94 ? 23.491 9.148 -25.508 1.00 94.25 94 ASN A CA 1
ATOM 753 C C . ASN A 1 94 ? 22.834 8.815 -26.856 1.00 94.25 94 ASN A C 1
ATOM 755 O O . ASN A 1 94 ? 23.266 7.886 -27.539 1.00 94.25 94 ASN A O 1
ATOM 759 N N . ARG A 1 95 ? 21.832 9.582 -27.297 1.00 91.31 95 ARG A N 1
ATOM 760 C CA . ARG A 1 95 ? 21.147 9.390 -28.590 1.00 91.31 95 ARG A CA 1
ATOM 761 C C . ARG A 1 95 ? 22.101 9.389 -29.786 1.00 91.31 95 ARG A C 1
ATOM 763 O O . ARG A 1 95 ? 21.777 8.769 -30.798 1.00 91.31 95 ARG A O 1
ATOM 770 N N . ARG A 1 96 ? 23.246 10.077 -29.691 1.00 92.31 96 ARG A N 1
ATOM 771 C CA . ARG A 1 96 ? 24.269 10.143 -30.750 1.00 92.31 96 ARG A CA 1
ATOM 772 C C . ARG A 1 96 ? 25.116 8.873 -30.833 1.00 92.31 96 ARG A C 1
ATOM 774 O O . ARG A 1 96 ? 25.613 8.565 -31.911 1.00 92.31 96 ARG A O 1
ATOM 781 N N . ASP A 1 97 ? 25.243 8.131 -29.735 1.00 90.06 97 ASP A N 1
ATOM 782 C CA . ASP A 1 97 ? 25.915 6.829 -29.685 1.00 90.06 97 ASP A CA 1
ATOM 783 C C . ASP A 1 97 ? 25.121 5.830 -28.818 1.00 90.06 97 ASP A C 1
ATOM 785 O O . ASP A 1 97 ? 25.515 5.489 -27.700 1.00 90.06 97 ASP A O 1
ATOM 789 N N . PRO A 1 98 ? 23.977 5.330 -29.320 1.00 83.50 98 PRO A N 1
ATOM 790 C CA . PRO A 1 98 ? 23.058 4.507 -28.534 1.00 83.50 98 PRO A CA 1
ATOM 791 C C . PRO A 1 98 ? 23.589 3.093 -28.250 1.00 83.50 98 PRO A C 1
ATOM 793 O O . PRO A 1 98 ? 22.910 2.306 -27.591 1.00 83.50 98 PRO A O 1
ATOM 796 N N . LYS A 1 99 ? 24.762 2.732 -28.788 1.00 85.94 99 LYS A N 1
ATOM 797 C CA . LYS A 1 99 ? 25.410 1.438 -28.531 1.00 85.94 99 LYS A CA 1
ATOM 798 C C . LYS A 1 99 ? 26.209 1.452 -27.231 1.00 85.94 99 LYS A C 1
ATOM 800 O O . LYS A 1 99 ? 26.463 0.388 -26.676 1.00 85.94 99 LYS A O 1
ATOM 805 N N . ARG A 1 100 ? 26.612 2.632 -26.760 1.00 89.50 100 ARG A N 1
ATOM 806 C CA . ARG A 1 100 ? 27.403 2.794 -25.547 1.00 89.50 100 ARG A CA 1
ATOM 807 C C . ARG A 1 100 ? 26.484 3.045 -24.353 1.00 89.50 100 ARG A C 1
ATOM 809 O O . ARG A 1 100 ? 25.832 4.083 -24.276 1.00 89.50 100 ARG A O 1
ATOM 816 N N . ILE A 1 101 ? 26.463 2.103 -23.410 1.00 92.50 101 ILE A N 1
ATOM 817 C CA . ILE A 1 101 ? 25.824 2.305 -22.104 1.00 92.50 101 ILE A CA 1
ATOM 818 C C . ILE A 1 101 ? 26.687 3.267 -21.286 1.00 92.50 101 ILE A C 1
ATOM 820 O O . ILE A 1 101 ? 27.893 3.060 -21.149 1.00 92.50 101 ILE A O 1
ATOM 824 N N . LEU A 1 102 ? 26.072 4.322 -20.761 1.00 94.06 102 LEU A N 1
ATOM 825 C CA . LEU A 1 102 ? 26.739 5.363 -19.977 1.00 94.06 102 LEU A CA 1
ATOM 826 C C . LEU A 1 102 ? 26.464 5.241 -18.476 1.00 94.06 102 LEU A C 1
ATOM 828 O O . LEU A 1 102 ? 27.291 5.655 -17.664 1.00 94.06 102 LEU A O 1
ATOM 832 N N . SER A 1 103 ? 25.320 4.671 -18.120 1.00 95.00 103 SER A N 1
ATOM 833 C CA . SER A 1 103 ? 24.863 4.475 -16.747 1.00 95.00 103 SER A CA 1
ATOM 834 C C . SER A 1 103 ? 23.783 3.397 -16.715 1.00 95.00 103 SER A C 1
ATOM 836 O O . SER A 1 103 ? 23.156 3.083 -17.733 1.00 95.00 103 SER A O 1
ATOM 838 N N . GLY A 1 104 ? 23.509 2.856 -15.538 1.00 95.38 104 GLY A N 1
ATOM 839 C CA . GLY A 1 104 ? 22.274 2.137 -15.305 1.00 95.38 104 GLY A CA 1
ATOM 840 C C . GLY A 1 104 ? 22.151 1.536 -13.913 1.00 95.38 104 GLY A C 1
ATOM 841 O O . GLY A 1 104 ? 23.047 1.643 -13.079 1.00 95.38 104 GLY A O 1
ATOM 842 N N . ALA A 1 105 ? 21.006 0.912 -13.680 1.00 96.25 105 ALA A N 1
ATOM 843 C CA . ALA A 1 105 ? 20.717 0.162 -12.470 1.00 96.25 105 ALA A CA 1
ATOM 844 C C . ALA A 1 105 ? 19.732 -0.963 -12.774 1.00 96.25 105 ALA A C 1
ATOM 846 O O . ALA A 1 105 ? 19.087 -0.985 -13.829 1.00 96.25 105 ALA A O 1
ATOM 847 N N . ARG A 1 106 ? 19.615 -1.883 -11.823 1.00 96.62 106 ARG A N 1
ATOM 848 C CA . ARG A 1 106 ? 18.741 -3.043 -11.901 1.00 96.62 106 ARG A CA 1
ATOM 849 C C . ARG A 1 106 ? 17.963 -3.189 -10.600 1.00 96.62 106 ARG A C 1
ATOM 851 O O . ARG A 1 106 ? 18.520 -2.937 -9.538 1.00 96.62 106 ARG A O 1
ATOM 858 N N . ILE A 1 107 ? 16.711 -3.607 -10.724 1.00 97.94 107 ILE A N 1
ATOM 859 C CA . ILE A 1 107 ? 15.861 -4.068 -9.625 1.00 97.94 107 ILE A CA 1
ATOM 860 C C . ILE A 1 107 ? 15.122 -5.337 -10.051 1.00 97.94 107 ILE A C 1
ATOM 862 O O . ILE A 1 107 ? 15.014 -5.632 -11.245 1.00 97.94 107 ILE A O 1
ATOM 866 N N . SER A 1 108 ? 14.562 -6.049 -9.089 1.00 98.38 108 SER A N 1
ATOM 867 C CA . SER A 1 108 ? 13.610 -7.134 -9.295 1.00 98.38 108 SER A CA 1
ATOM 868 C C . SER A 1 108 ? 12.214 -6.692 -8.871 1.00 98.38 108 SER A C 1
ATOM 870 O O . SER A 1 108 ? 12.049 -6.016 -7.860 1.00 98.38 108 SER A O 1
ATOM 872 N N . ILE A 1 109 ? 11.199 -7.078 -9.639 1.00 98.62 109 ILE A N 1
ATOM 873 C CA . ILE A 1 109 ? 9.789 -6.902 -9.273 1.00 98.62 109 ILE A CA 1
ATOM 874 C C . ILE A 1 109 ? 9.027 -8.198 -9.530 1.00 98.62 109 ILE A C 1
ATOM 876 O O . ILE A 1 109 ? 9.399 -8.981 -10.405 1.00 98.62 109 ILE A O 1
ATOM 880 N N . SER A 1 110 ? 7.931 -8.413 -8.818 1.00 98.62 110 SER A N 1
ATOM 881 C CA . SER A 1 110 ? 7.040 -9.552 -9.049 1.00 98.62 110 SER A CA 1
ATOM 882 C C . SER A 1 110 ? 5.577 -9.152 -8.900 1.00 98.62 110 SER A C 1
ATOM 884 O O . SER A 1 110 ? 5.238 -8.027 -8.522 1.00 98.62 110 SER A O 1
ATOM 886 N N . THR A 1 111 ? 4.687 -10.070 -9.255 1.00 98.62 111 THR A N 1
ATOM 887 C CA . THR A 1 111 ? 3.245 -9.921 -9.075 1.00 98.62 111 THR A CA 1
ATOM 888 C C . THR A 1 111 ? 2.738 -11.037 -8.182 1.00 98.62 111 THR A C 1
ATOM 890 O O . THR A 1 111 ? 3.071 -12.197 -8.405 1.00 98.62 111 THR A O 1
ATOM 893 N N . SER A 1 112 ? 1.952 -10.669 -7.179 1.00 98.38 112 SER A N 1
ATOM 894 C CA . SER A 1 112 ? 1.267 -11.605 -6.293 1.00 98.38 112 SER A CA 1
ATOM 895 C C . SER A 1 112 ? 0.186 -12.360 -7.066 1.00 98.38 112 SER A C 1
ATOM 897 O O . SER A 1 112 ? -0.494 -11.776 -7.916 1.00 98.38 112 SER A O 1
ATOM 899 N N . ALA A 1 113 ? 0.009 -13.645 -6.779 1.00 97.94 113 ALA A N 1
ATOM 900 C CA . ALA A 1 113 ? -1.177 -14.393 -7.184 1.00 97.94 113 ALA A CA 1
ATOM 901 C C . ALA A 1 113 ? -2.418 -13.965 -6.381 1.00 97.94 113 ALA A C 1
ATOM 903 O O . ALA A 1 113 ? -3.533 -14.047 -6.897 1.00 97.94 113 ALA A O 1
ATOM 904 N N . ASP A 1 114 ? -2.212 -13.481 -5.154 1.00 97.69 114 ASP A N 1
ATOM 905 C CA . ASP A 1 114 ? -3.268 -13.006 -4.267 1.00 97.69 114 ASP A CA 1
ATOM 906 C C . ASP A 1 114 ? -3.638 -11.552 -4.579 1.00 97.69 114 ASP A C 1
ATOM 908 O O . ASP A 1 114 ? -2.768 -10.677 -4.669 1.00 97.69 114 ASP A O 1
ATOM 912 N N . GLU A 1 115 ? -4.939 -11.305 -4.716 1.00 96.62 115 GLU A N 1
ATOM 913 C CA . GLU A 1 115 ? -5.523 -9.968 -4.826 1.00 96.62 115 GLU A CA 1
ATOM 914 C C . GLU A 1 115 ? -5.620 -9.273 -3.461 1.00 96.62 115 GLU A C 1
ATOM 916 O O . GLU A 1 115 ? -5.714 -9.915 -2.415 1.00 96.62 115 GLU A O 1
ATOM 921 N N . VAL A 1 116 ? -5.647 -7.938 -3.469 1.00 94.31 116 VAL A N 1
ATOM 922 C CA . VAL A 1 116 ? -6.135 -7.165 -2.316 1.00 94.31 116 VAL A CA 1
ATOM 923 C C . VAL A 1 116 ? -7.646 -7.351 -2.181 1.00 94.31 116 VAL A C 1
ATOM 925 O O . VAL A 1 116 ? -8.159 -7.418 -1.066 1.00 94.31 116 VAL A O 1
ATOM 928 N N . GLY A 1 117 ? -8.368 -7.432 -3.304 1.00 92.00 117 GLY A N 1
ATOM 929 C CA . GLY A 1 117 ? -9.780 -7.839 -3.356 1.00 92.00 117 GLY A CA 1
ATOM 930 C C . GLY A 1 117 ? -10.780 -6.816 -2.798 1.00 92.00 117 GLY A C 1
ATOM 931 O O . GLY A 1 117 ? -11.991 -7.017 -2.890 1.00 92.00 117 GLY A O 1
ATOM 932 N N . ALA A 1 118 ? -10.306 -5.694 -2.251 1.00 91.81 118 ALA A N 1
ATOM 933 C CA . ALA A 1 118 ? -11.139 -4.639 -1.687 1.00 91.81 118 ALA A CA 1
ATOM 934 C C . ALA A 1 118 ? -10.529 -3.238 -1.894 1.00 91.81 118 ALA A C 1
ATOM 936 O O . ALA A 1 118 ? -9.307 -3.087 -1.994 1.00 91.81 118 ALA A O 1
ATOM 937 N N . PRO A 1 119 ? -11.358 -2.179 -1.942 1.00 93.00 119 PRO A N 1
ATOM 938 C CA . PRO A 1 119 ? -10.869 -0.809 -1.868 1.00 93.00 119 PRO A CA 1
ATOM 939 C C . PRO A 1 119 ? -10.180 -0.516 -0.531 1.00 93.00 119 PRO A C 1
ATOM 941 O O . PRO A 1 119 ? -10.516 -1.095 0.500 1.00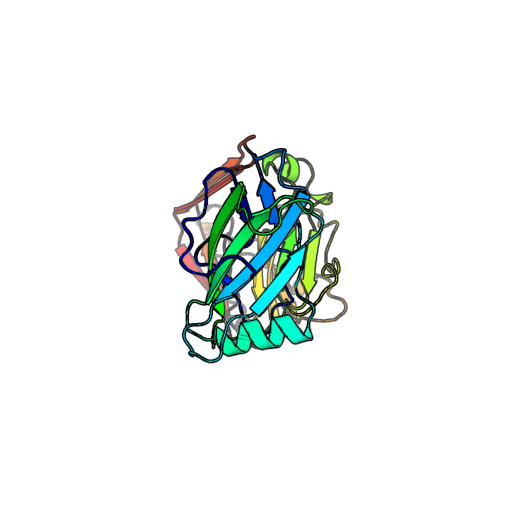 93.00 119 PRO A O 1
ATOM 944 N N . ILE A 1 120 ? -9.249 0.437 -0.535 1.00 93.50 120 ILE A N 1
ATOM 945 C CA . ILE A 1 120 ? -8.520 0.843 0.668 1.00 93.50 120 ILE A CA 1
ATOM 946 C C . ILE A 1 120 ? -9.161 2.109 1.228 1.00 93.50 120 ILE A C 1
ATOM 948 O O . ILE A 1 120 ? -9.233 3.126 0.536 1.00 93.50 120 ILE A O 1
ATOM 952 N N . PHE A 1 121 ? -9.579 2.050 2.492 1.00 93.25 121 PHE A N 1
ATOM 953 C CA . PHE A 1 121 ? -9.885 3.219 3.309 1.00 93.25 121 PHE A CA 1
ATOM 954 C C . PHE A 1 121 ? -8.640 3.577 4.125 1.00 93.25 121 PHE A C 1
ATOM 956 O O . PHE A 1 121 ? -8.128 2.738 4.863 1.00 93.25 121 PHE A O 1
ATOM 963 N N . TYR A 1 122 ? -8.119 4.792 3.970 1.00 92.31 122 TYR A N 1
ATOM 964 C CA . TYR A 1 122 ? -6.910 5.214 4.673 1.00 92.31 122 TYR A CA 1
ATOM 965 C C . TYR A 1 122 ? -6.965 6.676 5.090 1.00 92.31 122 TYR A C 1
ATOM 967 O O . TYR A 1 122 ? -7.615 7.511 4.458 1.00 92.31 122 TYR A O 1
ATOM 975 N N . ARG A 1 123 ? -6.222 6.981 6.153 1.00 90.19 123 ARG A N 1
ATOM 976 C CA . ARG A 1 123 ? -6.069 8.327 6.698 1.00 90.19 123 ARG A CA 1
ATOM 977 C C . ARG A 1 123 ? -4.853 9.019 6.086 1.00 90.19 123 ARG A C 1
ATOM 979 O O . ARG A 1 123 ? -3.731 8.530 6.179 1.00 90.19 123 ARG A O 1
ATOM 986 N N . GLU A 1 124 ? -5.077 10.174 5.484 1.00 90.50 124 GLU A N 1
ATOM 987 C CA . GLU A 1 124 ? -4.068 11.094 4.970 1.00 90.50 124 GLU A CA 1
ATOM 988 C C . GLU A 1 124 ? -3.727 12.117 6.065 1.00 90.50 124 GLU A C 1
ATOM 990 O O . GLU A 1 124 ? -4.570 12.926 6.458 1.00 90.50 124 GLU A O 1
ATOM 995 N N . VAL A 1 125 ? -2.492 12.063 6.572 1.00 88.56 125 VAL A N 1
ATOM 996 C CA . VAL A 1 125 ? -2.007 12.890 7.689 1.00 88.56 125 VAL A CA 1
ATOM 997 C C . VAL A 1 125 ? -0.828 13.741 7.221 1.00 88.56 125 VAL A C 1
ATOM 999 O O . VAL A 1 125 ? 0.067 13.244 6.539 1.00 88.56 125 VAL A O 1
ATOM 1002 N N . ASN A 1 126 ? -0.815 15.023 7.591 1.00 87.50 126 ASN A N 1
ATOM 1003 C CA . ASN A 1 126 ? 0.320 15.903 7.309 1.00 87.50 126 ASN A CA 1
ATOM 1004 C C . ASN A 1 126 ? 1.517 15.521 8.190 1.00 87.50 126 ASN A C 1
ATOM 1006 O O . ASN A 1 126 ? 1.355 15.236 9.376 1.00 87.50 126 ASN A O 1
ATOM 1010 N N . LEU A 1 127 ? 2.714 15.543 7.607 1.00 89.19 127 LEU A N 1
ATOM 1011 C CA . LEU A 1 127 ? 3.963 15.319 8.327 1.00 89.19 127 LEU A CA 1
ATOM 1012 C C . LEU A 1 127 ? 4.693 16.657 8.553 1.00 89.19 127 LEU A C 1
ATOM 1014 O O . LEU A 1 127 ? 4.619 17.518 7.672 1.00 89.19 127 LEU A O 1
ATOM 1018 N N . PRO A 1 128 ? 5.422 16.816 9.673 1.00 91.00 128 PRO A N 1
ATOM 1019 C CA . PRO A 1 128 ? 5.558 15.859 10.776 1.00 91.00 128 PRO A CA 1
ATOM 1020 C C . PRO A 1 128 ? 4.276 15.744 11.620 1.00 91.00 128 PRO A C 1
ATOM 1022 O O . PRO A 1 128 ? 3.494 16.685 11.718 1.00 91.00 128 PRO A O 1
ATOM 1025 N N . PHE A 1 129 ? 4.060 14.590 12.263 1.00 87.44 129 PHE A N 1
ATOM 1026 C CA . PHE A 1 129 ? 2.826 14.297 13.008 1.00 87.44 129 PHE A CA 1
ATOM 1027 C C . PHE A 1 129 ? 2.466 15.355 14.069 1.00 87.44 129 PHE A C 1
ATOM 1029 O O . PHE A 1 129 ? 1.289 15.598 14.326 1.00 87.44 129 PHE A O 1
ATOM 1036 N N . VAL A 1 130 ? 3.462 16.031 14.657 1.00 86.69 130 VAL A N 1
ATOM 1037 C CA . VAL A 1 130 ? 3.246 17.132 15.616 1.00 86.69 130 VAL A CA 1
ATOM 1038 C C . VAL A 1 130 ? 2.394 18.270 15.052 1.00 86.69 130 VAL A C 1
ATOM 1040 O O . VAL A 1 130 ? 1.637 18.881 15.804 1.00 86.69 130 VAL A O 1
ATOM 1043 N N . ASP A 1 131 ? 2.473 18.529 13.749 1.00 87.81 131 ASP A N 1
ATOM 1044 C CA . ASP A 1 131 ? 1.686 19.577 13.103 1.00 87.81 131 ASP A CA 1
ATOM 1045 C C . ASP A 1 131 ? 0.239 19.124 12.896 1.00 87.81 131 ASP A C 1
ATOM 1047 O O . ASP A 1 131 ? -0.684 19.909 13.101 1.00 87.81 131 ASP A O 1
ATOM 1051 N N . ALA A 1 132 ? 0.024 17.839 12.598 1.00 84.25 132 ALA A N 1
ATOM 1052 C CA . ALA A 1 132 ? -1.315 17.259 12.514 1.00 84.25 132 ALA A CA 1
ATOM 1053 C C . ALA A 1 132 ? -2.040 17.237 13.871 1.00 84.25 132 ALA A C 1
ATOM 1055 O O . ALA A 1 132 ? -3.255 17.393 13.916 1.00 84.25 132 ALA A O 1
ATOM 1056 N N . VAL A 1 133 ? -1.312 17.087 14.984 1.00 80.75 133 VAL A N 1
ATOM 1057 C CA . VAL A 1 133 ? -1.892 17.199 16.337 1.00 80.75 133 VAL A CA 1
ATOM 1058 C C . VAL A 1 133 ? -2.305 18.639 16.655 1.00 80.75 133 VAL A C 1
ATOM 1060 O O . VAL A 1 133 ? -3.303 18.853 17.339 1.00 80.75 133 VAL A O 1
ATOM 1063 N N . ARG A 1 134 ? -1.541 19.632 16.180 1.00 84.06 134 ARG A N 1
ATOM 1064 C CA . ARG A 1 134 ? -1.854 21.057 16.380 1.00 84.06 134 ARG A CA 1
ATOM 1065 C C . ARG A 1 134 ? -3.046 21.513 15.546 1.00 84.06 134 ARG A C 1
ATOM 1067 O O . ARG A 1 134 ? -3.801 22.363 16.006 1.00 84.06 134 ARG A O 1
ATOM 1074 N N . ASP A 1 135 ? -3.189 20.963 14.345 1.00 84.19 135 ASP A N 1
ATOM 1075 C CA . ASP A 1 135 ? -4.272 21.276 13.419 1.00 84.19 135 ASP A CA 1
ATOM 1076 C C . ASP A 1 135 ? -4.843 19.994 12.776 1.00 84.19 135 ASP A C 1
ATOM 1078 O O . ASP A 1 135 ? -4.426 19.596 11.679 1.00 84.19 135 ASP A O 1
ATOM 1082 N N . PRO A 1 136 ? -5.809 19.331 13.444 1.00 80.81 136 PRO A N 1
ATOM 1083 C CA . PRO A 1 136 ? -6.415 18.100 12.942 1.00 80.81 136 PRO A CA 1
ATOM 1084 C C . PRO A 1 136 ? -7.356 18.329 11.752 1.00 80.81 136 PRO A C 1
ATOM 1086 O O . PRO A 1 136 ? -7.663 17.372 11.044 1.00 80.81 136 PRO A O 1
ATOM 1089 N N . SER A 1 137 ? -7.772 19.574 11.471 1.00 82.50 137 SER A N 1
ATOM 1090 C CA . SER A 1 137 ? -8.715 19.893 10.382 1.00 82.50 137 SER A CA 1
ATOM 1091 C C . SER A 1 137 ? -8.196 19.482 9.000 1.00 82.50 137 SER A C 1
ATOM 1093 O O . SER A 1 137 ? -8.954 19.199 8.077 1.00 82.50 137 SER A O 1
ATOM 1095 N N . ARG A 1 138 ? -6.870 19.390 8.862 1.00 84.12 138 ARG A N 1
ATOM 1096 C CA . ARG A 1 138 ? -6.202 19.008 7.618 1.00 84.12 138 ARG A CA 1
ATOM 1097 C C . ARG A 1 138 ? -6.060 17.496 7.434 1.00 84.12 138 ARG A C 1
ATOM 1099 O O . ARG A 1 138 ? -5.484 17.075 6.426 1.00 84.12 138 ARG A O 1
ATOM 1106 N N . ILE A 1 139 ? -6.511 16.691 8.395 1.00 88.00 139 ILE A N 1
ATOM 1107 C CA . ILE A 1 139 ? -6.555 15.232 8.288 1.00 88.00 139 ILE A CA 1
ATOM 1108 C C . ILE A 1 139 ? -7.774 14.844 7.453 1.00 88.00 139 ILE A C 1
ATOM 1110 O O . ILE A 1 139 ? -8.873 15.368 7.631 1.00 88.00 139 ILE A O 1
ATOM 1114 N N . ARG A 1 140 ? -7.570 13.924 6.511 1.00 91.69 140 ARG A N 1
ATOM 1115 C CA . ARG A 1 140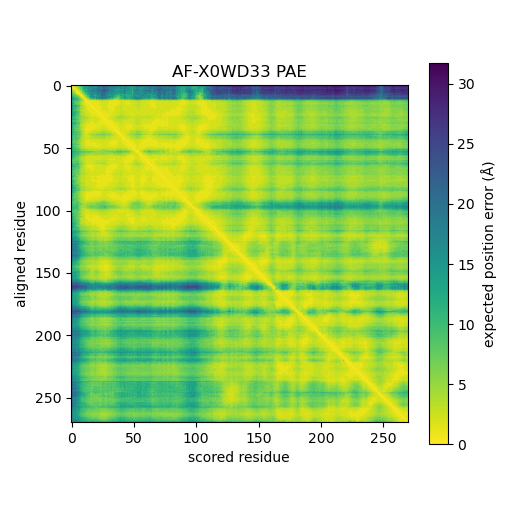 ? -8.612 13.468 5.586 1.00 91.69 140 ARG A CA 1
ATOM 1116 C C . ARG A 1 140 ? -8.598 11.957 5.499 1.00 91.69 140 ARG A C 1
ATOM 1118 O O . ARG A 1 140 ? -7.541 11.349 5.636 1.00 91.69 140 ARG A O 1
ATOM 1125 N N . TRP A 1 141 ? -9.734 11.352 5.192 1.00 92.69 141 TRP A N 1
ATOM 1126 C CA . TRP A 1 141 ? -9.800 9.940 4.855 1.00 92.69 141 TRP A CA 1
ATOM 1127 C C . TRP A 1 141 ? -10.217 9.785 3.419 1.00 92.69 141 TRP A C 1
ATOM 1129 O O . TRP A 1 141 ? -11.084 10.497 2.906 1.00 92.69 141 TRP A O 1
ATOM 1139 N N . ARG A 1 142 ? -9.562 8.839 2.770 1.00 94.88 142 ARG A N 1
ATOM 1140 C CA . ARG A 1 142 ? -9.768 8.533 1.372 1.00 94.88 142 ARG A CA 1
ATOM 1141 C C . ARG A 1 142 ? -10.161 7.086 1.227 1.00 94.88 142 ARG A C 1
ATOM 1143 O O . ARG A 1 142 ? -9.698 6.236 1.982 1.00 94.88 142 ARG A O 1
ATOM 1150 N N . PHE A 1 143 ? -10.994 6.836 0.233 1.00 94.31 143 PHE A N 1
ATOM 1151 C CA . PHE A 1 143 ? -11.497 5.512 -0.072 1.00 94.31 143 PHE A CA 1
ATOM 1152 C C . PHE A 1 143 ? -11.443 5.278 -1.569 1.00 94.31 143 PHE A C 1
ATOM 1154 O O . PHE A 1 143 ? -11.960 6.080 -2.345 1.00 94.31 143 PHE A O 1
ATOM 1161 N N . GLY A 1 144 ? -10.812 4.190 -1.991 1.00 95.00 144 GLY A N 1
ATOM 1162 C CA . GLY A 1 14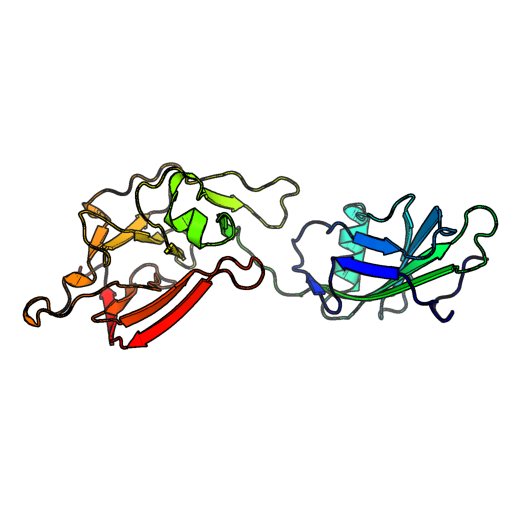4 ? -10.826 3.823 -3.398 1.00 95.00 144 GLY A CA 1
ATOM 1163 C C . GLY A 1 144 ? -10.035 2.562 -3.715 1.00 95.00 144 GLY A C 1
ATOM 1164 O O . GLY A 1 144 ? -9.211 2.117 -2.913 1.00 95.00 144 GLY A O 1
ATOM 1165 N N . PRO A 1 145 ? -10.294 1.958 -4.883 1.00 95.75 145 PRO A N 1
ATOM 1166 C CA . PRO A 1 145 ? -9.603 0.754 -5.305 1.00 95.75 145 PRO A CA 1
ATOM 1167 C C . PRO A 1 145 ? -8.189 1.074 -5.794 1.00 95.75 145 PRO A C 1
ATOM 1169 O O . PRO A 1 145 ? -7.951 2.104 -6.429 1.00 95.75 145 PRO A O 1
ATOM 1172 N N . ILE A 1 146 ? -7.257 0.144 -5.581 1.00 95.62 146 ILE A N 1
ATOM 1173 C CA . ILE A 1 146 ? -5.873 0.262 -6.075 1.00 95.62 146 ILE A CA 1
ATOM 1174 C C . ILE A 1 146 ? -5.762 0.156 -7.608 1.00 95.62 146 ILE A C 1
ATOM 1176 O O . ILE A 1 146 ? -4.723 0.468 -8.190 1.00 95.62 146 ILE A O 1
ATOM 1180 N N . SER A 1 147 ? -6.847 -0.263 -8.263 1.00 95.88 147 SER A N 1
ATOM 1181 C CA . SER A 1 147 ? -7.015 -0.273 -9.717 1.00 95.88 147 SER A CA 1
ATOM 1182 C C . SER A 1 147 ? -7.401 1.100 -10.291 1.00 95.88 147 SER A C 1
ATOM 1184 O O . SER A 1 147 ? -7.423 1.281 -11.511 1.00 95.88 147 SER A O 1
ATOM 1186 N N . SER A 1 148 ? -7.675 2.100 -9.442 1.00 95.38 148 SER A N 1
ATOM 1187 C CA . SER A 1 148 ? -7.945 3.464 -9.894 1.00 95.38 148 SER A CA 1
ATOM 1188 C C . SER A 1 148 ? -6.665 4.168 -10.342 1.00 95.38 148 SER A C 1
ATOM 1190 O O . SER A 1 148 ? -5.641 4.165 -9.662 1.00 95.38 148 SER A O 1
ATOM 1192 N N . LYS A 1 149 ? -6.736 4.855 -11.485 1.00 93.94 149 LYS A N 1
ATOM 1193 C CA . LYS A 1 149 ? -5.667 5.764 -11.938 1.00 93.94 149 LYS A CA 1
ATOM 1194 C C . LYS A 1 149 ? -5.779 7.163 -11.345 1.00 93.94 149 LYS A C 1
ATOM 1196 O O . LYS A 1 149 ? -4.850 7.956 -11.491 1.00 93.94 149 LYS A O 1
ATOM 1201 N N . GLN A 1 150 ? -6.929 7.478 -10.766 1.00 94.31 150 GLN A N 1
ATOM 1202 C CA . GLN A 1 150 ? -7.213 8.766 -10.157 1.00 94.31 150 GLN A CA 1
ATOM 1203 C C . GLN A 1 150 ? -6.972 8.682 -8.657 1.00 94.31 150 GLN A C 1
ATOM 1205 O O . GLN A 1 150 ? -7.106 7.616 -8.054 1.00 94.31 150 GLN A O 1
ATOM 1210 N N . GLN A 1 151 ? -6.639 9.823 -8.059 1.00 92.44 151 GLN A N 1
ATOM 1211 C CA . GLN A 1 151 ? -6.535 9.913 -6.612 1.00 92.44 151 GLN A CA 1
ATOM 1212 C C . GLN A 1 151 ? -7.887 9.529 -5.986 1.00 92.44 151 GLN A C 1
ATOM 1214 O O . GLN A 1 151 ? -8.906 10.084 -6.403 1.00 92.44 151 GLN A O 1
ATOM 1219 N N . PRO A 1 152 ? -7.916 8.609 -5.005 1.00 95.38 152 PRO A N 1
ATOM 1220 C CA . PRO A 1 152 ? -9.153 8.247 -4.326 1.00 95.38 152 PRO A CA 1
ATOM 1221 C C . PRO A 1 152 ? -9.834 9.484 -3.719 1.00 95.38 152 PRO A C 1
ATOM 1223 O O . PRO A 1 152 ? -9.126 10.328 -3.152 1.00 95.38 152 PRO A O 1
ATOM 1226 N N . PRO A 1 153 ? -11.166 9.636 -3.836 1.00 95.38 153 PRO A N 1
ATOM 1227 C CA . PRO A 1 153 ? -11.882 10.779 -3.279 1.00 95.38 153 PRO A CA 1
ATOM 1228 C C . PRO A 1 153 ? -11.714 10.862 -1.760 1.00 95.38 153 PRO A C 1
ATOM 1230 O O . PRO A 1 153 ? -11.456 9.863 -1.086 1.00 95.38 153 PRO A O 1
ATOM 1233 N N . VAL A 1 154 ? -11.858 12.075 -1.228 1.00 94.81 154 VAL A N 1
ATOM 1234 C CA . VAL A 1 154 ? -11.985 12.294 0.216 1.00 94.81 154 VAL A CA 1
ATOM 1235 C C . VAL A 1 154 ? -13.417 11.943 0.602 1.00 94.81 154 VAL A C 1
ATOM 1237 O O . VAL A 1 154 ? -14.345 12.496 0.024 1.00 94.81 154 VAL A O 1
ATOM 1240 N N . VAL A 1 155 ? -13.580 11.020 1.547 1.00 92.69 155 VAL A N 1
ATOM 1241 C CA . VAL A 1 155 ? -14.892 10.554 2.037 1.00 92.69 155 VAL A CA 1
ATOM 1242 C C . VAL A 1 155 ? -15.184 11.006 3.467 1.00 92.69 155 VAL A C 1
ATOM 1244 O O . VAL A 1 155 ? -16.309 10.889 3.931 1.00 92.69 155 VAL A O 1
ATOM 1247 N N . LEU A 1 156 ? -14.174 11.530 4.164 1.00 89.38 156 LEU A N 1
ATOM 1248 C CA . LEU A 1 156 ? -14.312 12.139 5.482 1.00 89.38 156 LEU A CA 1
ATOM 1249 C C . LEU A 1 156 ? -13.236 13.214 5.651 1.00 89.38 156 LEU A C 1
ATOM 1251 O O . LEU A 1 156 ? -12.061 12.986 5.342 1.00 89.38 156 LEU A O 1
ATOM 1255 N N . SER A 1 157 ? -13.637 14.380 6.137 1.00 87.31 157 SER A N 1
ATOM 1256 C CA . SER A 1 157 ? -12.768 15.503 6.490 1.00 87.31 157 SER A CA 1
ATOM 1257 C C . SER A 1 157 ? -13.375 16.265 7.661 1.00 87.31 157 SER A C 1
ATOM 1259 O O . SER A 1 157 ? -14.488 15.958 8.086 1.00 87.31 157 SER A O 1
ATOM 1261 N N . ASP A 1 158 ? -12.630 17.235 8.193 1.00 80.50 158 ASP A N 1
ATOM 1262 C CA . ASP A 1 158 ? -13.136 18.195 9.182 1.00 80.50 158 ASP A CA 1
ATOM 1263 C C . ASP A 1 158 ? -13.689 17.542 10.460 1.00 80.50 158 ASP A C 1
ATOM 1265 O O . ASP A 1 158 ? -14.531 18.109 11.157 1.00 80.50 158 ASP A O 1
ATOM 1269 N N . LEU A 1 159 ? -13.187 16.348 10.796 1.00 77.12 159 LEU A N 1
ATOM 1270 C CA . LEU A 1 159 ? -13.458 15.726 12.083 1.00 77.12 159 LEU A CA 1
ATOM 1271 C C . LEU A 1 159 ? -12.861 16.621 13.185 1.00 77.12 159 LEU A C 1
ATOM 1273 O O . LEU A 1 159 ? -11.644 16.825 13.209 1.00 77.12 159 LEU A O 1
ATOM 1277 N N . PRO A 1 160 ? -13.682 17.150 14.112 1.00 65.62 160 PRO A N 1
ATOM 1278 C CA . PRO A 1 160 ? -13.211 18.056 15.161 1.00 65.62 160 PRO A CA 1
ATOM 1279 C C . PRO A 1 160 ? -12.368 17.336 16.221 1.00 65.62 160 PRO A C 1
ATOM 1281 O O . PRO A 1 160 ? -11.746 17.979 17.066 1.00 65.62 160 PRO A O 1
ATOM 1284 N N . THR A 1 161 ? -12.363 16.003 16.192 1.00 66.75 161 THR A N 1
ATOM 1285 C CA . THR A 1 161 ? -11.654 15.135 17.124 1.00 66.75 161 THR A CA 1
ATOM 1286 C C . THR A 1 161 ? -10.791 14.116 16.393 1.00 66.75 161 THR A C 1
ATOM 1288 O O . THR A 1 161 ? -10.906 13.919 15.181 1.00 66.75 161 THR A O 1
ATOM 1291 N N . CYS A 1 162 ? -9.865 13.487 17.118 1.00 64.75 162 CYS A N 1
ATOM 1292 C CA . CYS A 1 162 ? -8.919 12.570 16.507 1.00 64.75 162 CYS A CA 1
ATOM 1293 C C . CYS A 1 162 ? -9.621 11.256 16.129 1.00 64.75 162 CYS A C 1
ATOM 1295 O O . CYS A 1 162 ? -9.990 10.473 16.997 1.00 64.75 162 CYS A O 1
ATOM 1297 N N . GLY A 1 163 ? -9.789 11.007 14.827 1.00 65.56 163 GLY A N 1
ATOM 1298 C CA . GLY A 1 163 ? -10.127 9.688 14.296 1.00 65.56 163 GLY A CA 1
ATOM 1299 C C . GLY A 1 163 ? -8.846 8.880 14.098 1.00 65.56 163 GLY A C 1
ATOM 1300 O O . GLY A 1 163 ? -8.054 9.191 13.206 1.00 65.56 163 GLY A O 1
ATOM 1301 N N . ASN A 1 164 ? -8.572 7.888 14.941 1.00 72.44 164 ASN A N 1
ATOM 1302 C CA . ASN A 1 164 ? -7.327 7.119 14.846 1.00 72.44 164 ASN A CA 1
ATOM 1303 C C . ASN A 1 164 ? -7.524 5.818 14.083 1.00 72.44 164 ASN A C 1
ATOM 1305 O O . ASN A 1 164 ? -7.453 5.789 12.847 1.00 72.44 164 ASN A O 1
ATOM 1309 N N . CYS A 1 165 ? -7.721 4.741 14.832 1.00 84.56 165 CYS A N 1
ATOM 1310 C CA . CYS A 1 165 ? -7.802 3.406 14.285 1.00 84.56 165 CYS A CA 1
ATOM 1311 C C . CYS A 1 165 ? -9.210 3.184 13.760 1.00 84.56 165 CYS A C 1
ATOM 1313 O O . CYS A 1 165 ? -10.190 3.688 14.306 1.00 84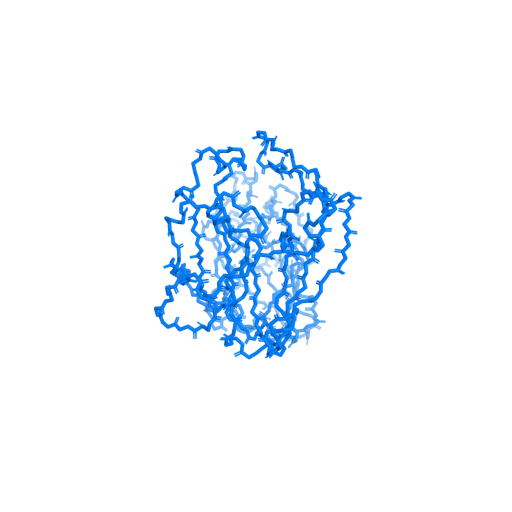.56 165 CYS A O 1
ATOM 1315 N N . HIS A 1 166 ? -9.299 2.443 12.671 1.00 91.56 166 HIS A N 1
ATOM 1316 C CA . HIS A 1 166 ? -10.563 2.101 12.057 1.00 91.56 166 HIS A CA 1
ATOM 1317 C C . HIS A 1 166 ? -10.441 0.744 11.388 1.00 91.56 166 HIS A C 1
ATOM 1319 O O . HIS A 1 166 ? -9.363 0.322 10.969 1.00 91.56 166 HIS A O 1
ATOM 1325 N N . SER A 1 167 ? -11.562 0.049 11.311 1.00 93.69 167 SER A N 1
ATOM 1326 C CA . SER A 1 167 ? -11.641 -1.285 10.737 1.00 93.69 167 SER A CA 1
ATOM 1327 C C . SER A 1 167 ? -13.043 -1.539 10.215 1.00 93.69 167 SER A C 1
ATOM 1329 O O . SER A 1 167 ? -14.004 -0.895 10.639 1.00 93.69 167 SER A O 1
ATOM 1331 N N . PHE A 1 168 ? -13.146 -2.493 9.299 1.00 95.31 168 PHE A N 1
ATOM 1332 C CA . PHE A 1 168 ? -14.409 -2.916 8.720 1.00 95.31 168 PHE A CA 1
ATOM 1333 C C . PHE A 1 168 ? -14.650 -4.395 9.015 1.00 95.31 168 PHE A C 1
ATOM 1335 O O . PHE A 1 168 ? -13.701 -5.175 9.136 1.00 95.31 168 PHE A O 1
ATOM 1342 N N . SER A 1 169 ? -15.919 -4.790 9.111 1.00 96.44 169 SER A N 1
ATOM 1343 C CA . SER A 1 169 ? -16.289 -6.206 9.035 1.00 96.44 169 SER A CA 1
ATOM 1344 C C . SER A 1 169 ? -15.859 -6.796 7.686 1.00 96.44 169 SER A C 1
ATOM 1346 O O . SER A 1 169 ? -15.667 -6.071 6.712 1.00 96.44 169 SER A O 1
ATOM 1348 N N . ALA A 1 170 ? -15.725 -8.120 7.604 1.00 94.50 170 ALA A N 1
ATOM 1349 C CA . ALA A 1 170 ? -15.259 -8.793 6.388 1.00 94.50 170 ALA A CA 1
ATOM 1350 C C . ALA A 1 170 ? -16.199 -8.584 5.190 1.00 94.50 170 ALA A C 1
ATOM 1352 O O . ALA A 1 170 ? -15.753 -8.600 4.050 1.00 94.50 170 ALA A O 1
ATOM 1353 N N . ASP A 1 171 ? -17.490 -8.362 5.443 1.00 94.44 171 ASP A N 1
ATOM 1354 C CA . ASP A 1 171 ? -18.474 -8.015 4.414 1.00 94.44 171 ASP A CA 1
ATOM 1355 C C . ASP A 1 171 ? -18.529 -6.509 4.095 1.00 94.44 171 ASP A C 1
ATOM 1357 O O . ASP A 1 171 ? -19.357 -6.085 3.289 1.00 94.44 171 ASP A O 1
ATOM 1361 N N . GLY A 1 172 ? -17.690 -5.697 4.745 1.00 94.12 172 GLY A N 1
ATOM 1362 C CA . GLY A 1 172 ? -17.612 -4.251 4.563 1.00 94.12 172 GLY A CA 1
ATOM 1363 C C . GLY A 1 172 ? -18.815 -3.468 5.090 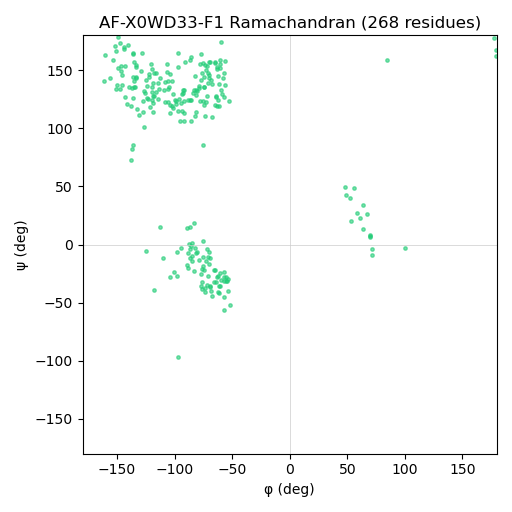1.00 94.12 172 GLY A C 1
ATOM 1364 O O . GLY A 1 172 ? -18.895 -2.271 4.841 1.00 94.12 172 GLY A O 1
ATOM 1365 N N . LYS A 1 173 ? -19.764 -4.099 5.797 1.00 95.00 173 LYS A N 1
ATOM 1366 C CA . LYS A 1 173 ? -21.029 -3.453 6.197 1.00 95.00 173 LYS A CA 1
ATOM 1367 C C . LYS A 1 173 ? -20.985 -2.733 7.536 1.00 95.00 173 LYS A C 1
ATOM 1369 O O . LYS A 1 173 ? -21.885 -1.950 7.822 1.00 95.00 173 LYS A O 1
ATOM 1374 N N . THR A 1 174 ? -19.999 -3.015 8.382 1.00 95.81 174 THR A N 1
ATOM 1375 C CA . THR A 1 174 ? -19.839 -2.362 9.688 1.00 95.81 174 THR A CA 1
ATOM 1376 C C . THR A 1 174 ? -18.502 -1.643 9.735 1.00 95.81 174 THR A C 1
ATOM 1378 O O . THR A 1 174 ? -17.472 -2.289 9.562 1.00 95.81 174 THR A O 1
ATOM 1381 N N . LEU A 1 175 ? -18.525 -0.343 10.022 1.00 94.94 175 LEU A N 1
ATOM 1382 C CA . LEU A 1 175 ? -17.354 0.455 10.373 1.00 94.94 175 LEU A CA 1
ATOM 1383 C C . LEU A 1 175 ? -17.210 0.472 11.895 1.00 94.94 175 LEU A C 1
ATOM 1385 O O . LEU A 1 175 ? -18.176 0.743 12.606 1.00 94.94 175 LEU A O 1
ATOM 1389 N N . GLY A 1 176 ? -16.000 0.225 12.381 1.00 94.25 176 GLY A N 1
ATOM 1390 C CA . GLY A 1 176 ? -15.589 0.552 13.740 1.00 94.25 176 GLY A CA 1
ATOM 1391 C C . GLY A 1 176 ? -14.467 1.584 13.705 1.00 94.25 176 GLY A C 1
ATOM 1392 O O . GLY A 1 176 ? -13.510 1.385 12.955 1.00 94.25 176 GLY A O 1
ATOM 1393 N N . MET A 1 177 ? -14.562 2.666 14.480 1.00 92.38 177 MET A N 1
ATOM 1394 C CA . MET A 1 177 ? -13.554 3.731 14.485 1.00 92.38 177 MET A CA 1
ATOM 1395 C C . MET A 1 177 ? -13.389 4.393 15.856 1.00 92.38 177 MET A C 1
ATOM 1397 O O . MET A 1 177 ? -14.371 4.781 16.489 1.00 92.38 177 MET A O 1
ATOM 1401 N N . ASP A 1 178 ? -12.134 4.566 16.273 1.00 88.69 178 ASP A N 1
ATOM 1402 C CA . ASP A 1 178 ? -11.771 5.380 17.435 1.00 88.69 178 ASP A CA 1
ATOM 1403 C C . ASP A 1 178 ? -12.147 6.834 17.158 1.00 88.69 178 ASP A C 1
ATOM 1405 O O . ASP A 1 178 ? -11.726 7.393 16.141 1.00 88.69 178 ASP A O 1
ATOM 1409 N N . VAL A 1 179 ? -12.892 7.456 18.068 1.00 84.81 179 VAL A N 1
ATOM 1410 C CA . VAL A 1 179 ? -13.188 8.891 18.028 1.00 84.81 179 VAL A CA 1
ATOM 1411 C C . VAL A 1 179 ? -13.037 9.458 19.429 1.00 84.81 179 VAL A C 1
ATOM 1413 O O . VAL A 1 179 ? -13.424 8.802 20.387 1.00 84.81 179 VAL A O 1
ATOM 1416 N N . ASP A 1 180 ? -12.556 10.690 19.584 1.00 80.94 180 ASP A N 1
ATOM 1417 C CA . ASP A 1 180 ? -12.787 11.383 20.856 1.00 80.94 180 ASP A CA 1
ATOM 1418 C C . ASP A 1 180 ? -14.202 11.976 20.819 1.00 80.94 180 ASP A C 1
ATOM 1420 O O . ASP A 1 180 ? -14.569 12.665 19.863 1.00 80.94 180 ASP A O 1
ATOM 1424 N N . SER A 1 181 ? -15.015 11.718 21.843 1.00 74.75 181 SER A N 1
ATOM 1425 C CA . SER A 1 181 ? -16.379 12.253 21.936 1.00 74.75 181 SER A CA 1
ATOM 1426 C C . SER A 1 181 ? -16.686 12.688 23.362 1.00 74.75 181 SER A C 1
ATOM 1428 O O . SER A 1 181 ? -16.356 11.987 24.310 1.00 74.75 181 SER A O 1
ATOM 1430 N N . ALA A 1 182 ? -17.295 13.866 23.532 1.00 74.00 182 ALA A N 1
ATOM 1431 C CA . ALA A 1 182 ? -17.731 14.398 24.831 1.00 74.00 182 ALA A CA 1
ATOM 1432 C C . ALA A 1 182 ? -16.661 14.356 25.955 1.00 74.00 182 ALA A C 1
ATOM 1434 O O . ALA A 1 182 ? -16.974 14.035 27.099 1.00 74.00 182 ALA A O 1
ATOM 1435 N N . ASN A 1 183 ? -15.406 14.706 25.637 1.00 76.88 183 ASN A N 1
ATOM 1436 C CA . ASN A 1 183 ? -14.228 14.622 26.524 1.00 76.88 183 ASN A CA 1
ATOM 1437 C C . ASN A 1 183 ? -13.836 13.199 26.972 1.00 76.88 183 ASN A C 1
ATOM 1439 O O . ASN A 1 183 ? -12.999 13.051 27.864 1.00 76.88 183 ASN A O 1
ATOM 1443 N N . ASP A 1 184 ? -14.383 12.163 26.341 1.00 81.75 184 ASP A N 1
ATOM 1444 C CA . ASP A 1 184 ? -14.016 10.770 26.561 1.00 81.75 184 ASP A CA 1
ATOM 1445 C C . ASP A 1 184 ? -13.155 10.251 25.407 1.00 81.75 184 ASP A C 1
ATOM 1447 O O . ASP A 1 184 ? -13.614 10.113 24.268 1.00 81.75 184 ASP A O 1
ATOM 1451 N N . LYS A 1 185 ? -11.894 9.957 25.736 1.00 85.25 185 LYS A N 1
ATOM 1452 C CA . LYS A 1 185 ? -10.898 9.411 24.806 1.00 85.25 185 LYS A CA 1
ATOM 1453 C C . LYS A 1 185 ? -11.119 7.933 24.503 1.00 85.25 185 LYS A C 1
ATOM 1455 O O . LYS A 1 185 ? -10.592 7.450 23.517 1.00 85.25 185 LYS A O 1
ATOM 1460 N N . GLY A 1 186 ? -11.885 7.228 25.337 1.00 89.69 186 GLY A N 1
ATOM 1461 C CA . GLY A 1 186 ? -12.245 5.827 25.139 1.00 89.69 186 GLY A CA 1
ATOM 1462 C C . GLY A 1 186 ? -13.485 5.632 24.266 1.00 89.69 186 GLY A C 1
ATOM 1463 O O . GLY A 1 186 ? -14.066 4.548 24.302 1.00 89.69 186 GLY A O 1
ATOM 1464 N N . SER A 1 187 ? -13.935 6.657 23.535 1.00 91.69 187 SER A N 1
ATOM 1465 C CA . SER A 1 187 ? -15.125 6.548 22.690 1.00 91.69 187 SER A CA 1
ATOM 1466 C C . SER A 1 187 ? -14.827 5.788 21.392 1.00 91.69 187 SER A C 1
ATOM 1468 O O . SER A 1 187 ? -13.768 5.927 20.781 1.00 91.69 187 SER A O 1
ATOM 1470 N N . TYR A 1 188 ? -15.783 4.971 20.957 1.00 93.06 188 TYR A N 1
ATOM 1471 C CA . TYR A 1 188 ? -15.653 4.146 19.759 1.00 93.06 188 TYR A CA 1
ATOM 1472 C C . TYR A 1 188 ? -16.974 4.110 18.997 1.00 93.06 188 TYR A C 1
ATOM 1474 O O . TYR A 1 188 ? -18.003 3.700 19.537 1.00 93.06 188 TYR A O 1
ATOM 1482 N N . VAL A 1 189 ? -16.951 4.558 17.743 1.00 92.88 189 VAL A N 1
ATOM 1483 C CA . VAL A 1 189 ? -18.109 4.507 16.846 1.00 92.88 189 VAL A CA 1
ATOM 1484 C C . VAL A 1 189 ? -18.206 3.115 16.249 1.00 92.88 189 VAL A C 1
ATOM 1486 O O . VAL A 1 189 ? -17.219 2.597 15.727 1.00 92.88 189 VAL A O 1
ATOM 1489 N N . ILE A 1 190 ? -19.408 2.541 16.265 1.00 94.62 190 ILE A N 1
ATOM 1490 C CA . ILE A 1 190 ? -19.749 1.343 15.504 1.00 94.62 190 ILE A CA 1
ATOM 1491 C C . ILE A 1 190 ? -20.999 1.618 14.669 1.00 94.62 190 ILE A C 1
ATOM 1493 O O . ILE A 1 190 ? -22.121 1.526 15.170 1.00 94.62 190 ILE A O 1
ATOM 1497 N N . ALA A 1 191 ? -20.798 1.888 13.383 1.00 93.56 191 ALA A N 1
ATOM 1498 C CA . ALA A 1 191 ? -21.844 2.329 12.464 1.00 93.56 191 ALA A CA 1
ATOM 1499 C C . ALA A 1 191 ? -22.013 1.367 11.280 1.00 93.56 191 ALA A C 1
ATOM 1501 O O . ALA A 1 191 ? -21.089 0.638 10.898 1.00 93.56 191 ALA A O 1
ATOM 1502 N N . ALA A 1 192 ? -23.204 1.361 10.682 1.00 94.19 192 ALA A N 1
ATOM 1503 C CA . ALA A 1 192 ? -23.423 0.685 9.406 1.00 94.19 192 ALA A CA 1
ATOM 1504 C C . ALA A 1 192 ? -22.801 1.5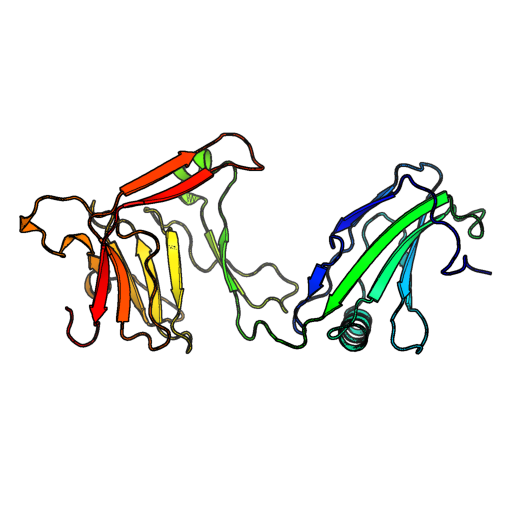04 8.267 1.00 94.19 192 ALA A C 1
ATOM 1506 O O . ALA A 1 192 ? -22.984 2.715 8.212 1.00 94.19 192 ALA A O 1
ATOM 1507 N N . VAL A 1 193 ? -22.100 0.850 7.342 1.00 93.62 193 VAL A N 1
ATOM 1508 C CA . VAL A 1 193 ? -21.517 1.519 6.172 1.00 93.62 193 VAL A CA 1
ATOM 1509 C C . VAL A 1 193 ? -22.618 1.892 5.190 1.00 93.62 193 VAL A C 1
ATOM 1511 O O . VAL A 1 193 ? -23.380 1.032 4.744 1.00 93.62 193 VAL A O 1
ATOM 1514 N N . GLN A 1 194 ? -22.699 3.181 4.873 1.00 92.69 194 GLN A N 1
ATOM 1515 C CA . GLN A 1 194 ? -23.710 3.784 4.006 1.00 92.69 194 GLN A CA 1
ATOM 1516 C C . GLN A 1 194 ? -23.074 4.909 3.178 1.00 92.69 194 GLN A C 1
ATOM 1518 O O . GLN A 1 194 ? -21.944 5.311 3.446 1.00 92.69 194 GLN A O 1
ATOM 1523 N N . GLU A 1 195 ? -23.786 5.401 2.161 1.00 89.31 195 GLU A N 1
ATOM 1524 C CA . GLU A 1 195 ? -23.329 6.541 1.350 1.00 89.31 195 GLU A CA 1
ATOM 1525 C C . GLU A 1 195 ? -23.167 7.809 2.201 1.00 89.31 195 GLU A C 1
ATOM 1527 O O . GLU A 1 195 ? -22.156 8.500 2.099 1.00 89.31 195 GLU A O 1
ATOM 1532 N N . GLU A 1 196 ? -24.120 8.053 3.101 1.00 89.75 196 GLU A N 1
ATOM 1533 C CA . GLU A 1 196 ? -24.057 9.101 4.114 1.00 89.75 196 GLU A CA 1
ATOM 1534 C C . GLU A 1 196 ? -24.085 8.456 5.501 1.00 89.75 196 GLU A C 1
ATOM 1536 O O . GLU A 1 196 ? -24.950 7.635 5.802 1.00 89.75 196 GLU A O 1
ATOM 1541 N N . MET A 1 197 ? -23.123 8.813 6.351 1.00 87.50 197 MET A N 1
ATOM 1542 C CA . MET A 1 197 ? -22.974 8.250 7.692 1.00 87.50 197 MET A CA 1
ATOM 1543 C C . MET A 1 197 ? -22.904 9.391 8.703 1.00 87.50 197 MET A C 1
ATOM 1545 O O . MET A 1 197 ? -21.946 10.164 8.708 1.00 87.50 197 MET A O 1
ATOM 1549 N N . ALA A 1 198 ? -23.910 9.495 9.567 1.00 83.06 198 ALA A N 1
ATOM 1550 C CA . ALA A 1 198 ? -23.894 10.411 10.698 1.00 83.06 198 ALA A CA 1
ATOM 1551 C C . ALA A 1 198 ? -23.554 9.622 11.963 1.00 83.06 198 ALA A C 1
ATOM 1553 O O . ALA A 1 198 ? -24.317 8.744 12.347 1.00 83.06 198 ALA A O 1
ATOM 1554 N N . PHE A 1 199 ? -22.434 9.941 12.619 1.00 85.00 199 PHE A N 1
ATOM 1555 C CA . PHE A 1 199 ? -22.062 9.300 13.885 1.00 85.00 199 PHE A CA 1
ATOM 1556 C C . PHE A 1 199 ? -22.921 9.839 15.023 1.00 85.00 199 PHE A C 1
ATOM 1558 O O . PHE A 1 199 ? -22.571 10.797 15.718 1.00 85.00 199 PHE A O 1
ATOM 1565 N N . GLU A 1 200 ? -24.084 9.226 15.187 1.00 85.50 200 GLU A N 1
ATOM 1566 C CA . GLU A 1 200 ? -25.005 9.553 16.258 1.00 85.50 200 GLU A CA 1
ATOM 1567 C C . GLU A 1 200 ? -24.517 8.997 17.598 1.00 85.50 200 GLU A C 1
ATOM 1569 O O . GLU A 1 200 ? -23.814 7.991 17.681 1.00 85.50 200 GLU A O 1
ATOM 1574 N N . LYS A 1 201 ? -24.967 9.606 18.700 1.00 85.19 201 LYS A N 1
ATOM 1575 C CA . LYS A 1 201 ? -24.653 9.123 20.055 1.00 85.19 201 LYS A CA 1
ATOM 1576 C C . LYS A 1 201 ? -25.081 7.663 20.280 1.00 85.19 201 LYS A C 1
ATOM 1578 O O . LYS A 1 201 ? -24.488 6.978 21.103 1.00 85.19 201 LYS A O 1
ATOM 1583 N N . SER A 1 202 ? -26.111 7.201 19.573 1.00 87.19 202 SER A N 1
ATOM 1584 C CA . SER A 1 202 ? -26.608 5.819 19.605 1.00 87.19 202 SER A CA 1
ATOM 1585 C C . SER A 1 202 ? -25.609 4.800 19.037 1.00 87.19 202 SER A C 1
ATOM 1587 O O . SER A 1 202 ? -25.696 3.620 19.379 1.00 87.19 202 SER A O 1
ATOM 1589 N N . GLU A 1 203 ? -24.663 5.248 18.209 1.00 89.12 203 GLU A N 1
ATOM 1590 C CA . GLU A 1 203 ? -23.630 4.429 17.567 1.00 89.12 203 GLU A CA 1
ATOM 1591 C C . GLU A 1 203 ? -22.284 4.480 18.303 1.00 89.12 203 GLU A C 1
ATOM 1593 O O . GLU A 1 203 ? -21.359 3.747 17.954 1.00 89.12 203 GLU A O 1
ATOM 1598 N N . VAL A 1 204 ? -22.164 5.329 19.326 1.00 90.62 204 VAL A N 1
ATOM 1599 C CA . VAL A 1 204 ? -20.937 5.503 20.108 1.00 90.62 204 VAL A CA 1
ATOM 1600 C C . VAL A 1 204 ? -21.030 4.698 21.398 1.00 90.62 204 VAL A C 1
ATOM 1602 O O . VAL A 1 204 ? -21.902 4.933 22.235 1.00 90.62 204 VAL A O 1
ATOM 1605 N N . ILE A 1 205 ? -20.087 3.778 21.585 1.00 93.19 205 ILE A N 1
ATOM 1606 C CA . ILE A 1 205 ? -19.828 3.143 22.880 1.00 93.19 205 ILE A CA 1
ATOM 1607 C C . ILE A 1 205 ? -18.663 3.845 23.573 1.00 93.19 205 ILE A C 1
ATOM 1609 O O . ILE A 1 205 ? -17.888 4.556 22.931 1.00 93.19 205 ILE A O 1
ATOM 1613 N N . THR A 1 206 ? -18.496 3.598 24.871 1.00 93.38 206 THR A N 1
ATOM 1614 C CA . THR A 1 206 ? -17.286 3.998 25.589 1.00 93.38 206 THR A CA 1
ATOM 1615 C C . THR A 1 206 ? -16.626 2.812 26.274 1.00 93.38 206 THR A C 1
ATOM 1617 O O . THR A 1 206 ? -17.222 2.106 27.087 1.00 93.38 206 THR A O 1
ATOM 1620 N N . TRP A 1 207 ? -15.343 2.623 25.983 1.00 94.69 207 TRP A N 1
ATOM 1621 C CA . TRP A 1 207 ? -14.483 1.678 26.686 1.00 94.69 207 TRP A CA 1
ATOM 1622 C C . TRP A 1 207 ? -14.278 2.062 28.158 1.00 94.69 207 TRP A C 1
ATOM 1624 O O . TRP A 1 207 ? -13.995 1.202 28.992 1.00 94.69 207 TRP A O 1
ATOM 1634 N N . SER A 1 208 ? -14.488 3.336 28.501 1.00 93.38 208 SER A N 1
ATOM 1635 C CA . SER A 1 208 ? -14.409 3.867 29.865 1.00 93.38 208 SER A CA 1
ATOM 1636 C C . SER A 1 208 ? -15.555 3.391 30.774 1.00 93.38 208 SER A C 1
ATOM 1638 O O . SER A 1 208 ? -15.539 3.691 31.970 1.00 93.38 208 SER A O 1
ATOM 1640 N N . ASP A 1 209 ? -16.565 2.681 30.249 1.00 92.56 209 ASP A N 1
ATOM 1641 C CA . ASP A 1 209 ? -17.589 2.000 31.062 1.00 92.56 209 ASP A CA 1
ATOM 1642 C C . ASP A 1 209 ? -17.046 0.728 31.744 1.00 92.56 209 ASP A C 1
ATOM 1644 O O . ASP A 1 209 ? -17.593 0.292 32.760 1.00 92.56 209 ASP A O 1
ATOM 1648 N N . TYR A 1 210 ? -15.961 0.128 31.237 1.00 94.31 210 TYR A N 1
ATOM 1649 C CA . TYR A 1 210 ? -15.416 -1.109 31.796 1.00 94.31 210 TYR A CA 1
ATOM 1650 C C . TYR A 1 210 ? -14.833 -0.896 33.201 1.00 94.31 210 TYR A C 1
ATOM 1652 O O . TYR A 1 210 ? -13.758 -0.313 33.361 1.00 94.31 210 TYR A O 1
ATOM 1660 N N . LYS A 1 211 ? -15.518 -1.437 34.218 1.00 93.69 211 LYS A N 1
ATOM 1661 C CA . LYS A 1 211 ? -15.133 -1.349 35.640 1.00 93.69 211 LYS A CA 1
ATOM 1662 C C . LYS A 1 211 ? -14.779 0.078 36.063 1.00 93.69 211 LYS A C 1
ATOM 1664 O O . LYS A 1 211 ? -13.711 0.334 36.630 1.00 93.69 211 LYS A O 1
ATOM 1669 N N . ARG A 1 212 ? -15.659 1.021 35.719 1.00 92.25 212 ARG A N 1
ATOM 1670 C CA . ARG A 1 212 ? -15.484 2.456 35.984 1.00 92.25 212 ARG A CA 1
ATOM 1671 C C . ARG A 1 212 ? -15.231 2.755 37.465 1.00 92.25 212 ARG A C 1
ATOM 1673 O O . ARG A 1 212 ? -14.514 3.701 37.781 1.00 92.25 212 ARG A O 1
ATOM 1680 N N . GLU A 1 213 ? -15.791 1.951 38.362 1.00 94.12 213 GLU A N 1
ATOM 1681 C CA . GLU A 1 213 ? -15.635 2.047 39.814 1.00 94.12 213 GLU A CA 1
ATOM 1682 C C . GLU A 1 213 ? -14.178 1.971 40.294 1.00 94.12 213 GLU A C 1
ATOM 1684 O O . GLU A 1 213 ? -13.860 2.516 41.348 1.00 94.12 213 GLU A O 1
ATOM 1689 N N . ASP A 1 214 ? -13.282 1.375 39.503 1.00 92.50 214 ASP A N 1
ATOM 1690 C CA . ASP A 1 214 ? -11.861 1.266 39.844 1.00 92.50 214 ASP A CA 1
ATOM 1691 C C . ASP A 1 214 ? -11.101 2.600 39.672 1.00 92.50 214 ASP A C 1
ATOM 1693 O O . ASP A 1 214 ? -9.946 2.711 40.079 1.00 92.50 214 ASP A O 1
ATOM 1697 N N . GLY A 1 215 ? -11.714 3.615 39.047 1.00 90.56 215 GLY A N 1
ATOM 1698 C CA . GLY A 1 215 ? -11.133 4.953 38.873 1.00 90.56 215 GLY A CA 1
ATOM 1699 C C . GLY A 1 215 ? -9.942 5.036 37.903 1.00 90.56 215 GLY A C 1
ATOM 1700 O O . GLY A 1 215 ? -9.323 6.094 37.783 1.00 90.56 215 GLY A O 1
ATOM 1701 N N . GLU A 1 216 ? -9.604 3.948 37.204 1.00 91.12 216 GLU A N 1
ATOM 1702 C CA . GLU A 1 216 ? -8.540 3.925 36.193 1.00 91.12 216 GLU A CA 1
ATOM 1703 C C . GLU A 1 216 ? -9.030 4.495 34.848 1.00 91.12 216 GLU A C 1
ATOM 1705 O O . GLU A 1 216 ? -10.073 4.100 34.331 1.00 91.12 216 GLU A O 1
ATOM 1710 N N . SER A 1 217 ? -8.249 5.398 34.246 1.00 89.56 217 SER A N 1
ATOM 1711 C CA . SER A 1 217 ? -8.537 5.966 32.922 1.00 89.56 217 SER A CA 1
ATOM 1712 C C . SER A 1 217 ? -8.340 4.948 31.797 1.00 89.56 217 SER A C 1
ATOM 1714 O O . SER A 1 217 ? -7.397 4.158 31.847 1.00 89.56 217 SER A O 1
ATOM 1716 N N . THR A 1 218 ? -9.144 5.060 30.741 1.00 92.38 218 THR A N 1
ATOM 1717 C CA . THR A 1 218 ? -9.023 4.280 29.502 1.00 92.38 218 THR A CA 1
ATOM 1718 C C . THR A 1 218 ? -8.900 5.218 28.302 1.00 92.38 218 THR A C 1
ATOM 1720 O O . THR A 1 218 ? -9.619 6.212 28.223 1.00 92.38 218 THR A O 1
ATOM 1723 N N . PHE A 1 219 ? -7.991 4.909 27.378 1.00 89.31 219 PHE A N 1
ATOM 1724 C CA . PHE A 1 219 ? -7.928 5.537 26.058 1.00 89.31 219 PHE A CA 1
ATOM 1725 C C . PHE A 1 219 ? -8.543 4.648 24.977 1.00 89.31 219 PHE A C 1
ATOM 1727 O O . PHE A 1 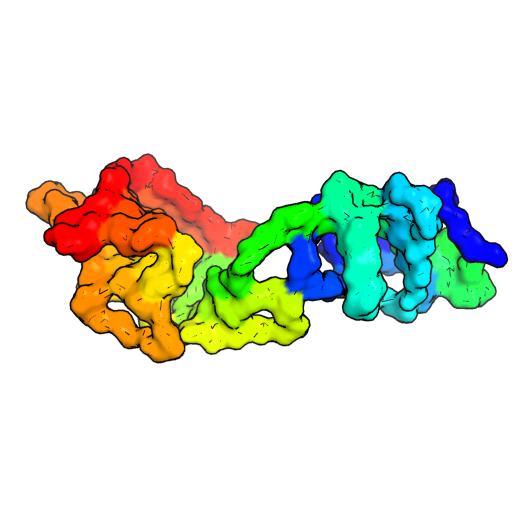219 ? -8.955 5.173 23.956 1.00 89.31 219 PHE A O 1
ATOM 1734 N N . GLY A 1 220 ? -8.616 3.325 25.164 1.00 87.69 220 GLY A N 1
ATOM 1735 C CA . GLY A 1 220 ? -9.336 2.463 24.219 1.00 87.69 220 GLY A CA 1
ATOM 1736 C C . GLY A 1 220 ? -8.686 2.374 22.836 1.00 87.69 220 GLY A C 1
ATOM 1737 O O . GLY A 1 220 ? -9.387 2.144 21.854 1.00 87.69 220 GLY A O 1
ATOM 1738 N N . LEU A 1 221 ? -7.369 2.577 22.751 1.00 84.44 221 LEU A N 1
ATOM 1739 C CA . LEU A 1 221 ? -6.642 2.676 21.484 1.00 84.44 221 LEU A CA 1
ATOM 1740 C C . LEU A 1 221 ? -6.488 1.323 20.787 1.00 84.44 221 LEU A C 1
ATOM 1742 O O . LEU A 1 221 ? -6.380 0.283 21.439 1.00 84.44 221 LEU A O 1
ATOM 1746 N N . LEU A 1 222 ? -6.343 1.378 19.457 1.00 85.62 222 LEU A N 1
ATOM 1747 C CA . LEU A 1 222 ? -6.157 0.209 18.585 1.00 85.62 222 LEU A CA 1
ATOM 1748 C C . LEU A 1 222 ? -7.374 -0.726 18.599 1.00 85.62 222 LEU A C 1
ATOM 1750 O O . LEU A 1 222 ? -7.226 -1.945 18.492 1.00 85.62 222 LEU A O 1
ATOM 1754 N N . ALA A 1 223 ? -8.575 -0.159 18.737 1.00 91.50 223 ALA A N 1
ATOM 1755 C CA . ALA A 1 223 ? -9.792 -0.945 18.723 1.00 91.50 223 ALA A CA 1
ATOM 1756 C C . ALA A 1 223 ? -10.083 -1.505 17.324 1.00 91.50 223 ALA A C 1
ATOM 1758 O O . ALA A 1 223 ? -9.834 -0.863 16.298 1.00 91.50 223 ALA A O 1
ATOM 1759 N N . GLN A 1 224 ? -10.661 -2.703 17.284 1.00 94.44 224 GLN A N 1
ATOM 1760 C CA . GLN A 1 224 ? -10.967 -3.396 16.040 1.00 94.44 224 GLN A CA 1
ATOM 1761 C C . GLN A 1 224 ? -12.351 -4.043 16.081 1.00 94.44 224 GLN A C 1
ATOM 1763 O O . GLN A 1 224 ? -12.707 -4.734 17.040 1.00 94.44 224 GLN A O 1
ATOM 1768 N N . ILE A 1 225 ? -13.116 -3.866 15.004 1.00 96.88 225 ILE A N 1
ATOM 1769 C CA . ILE A 1 225 ? -14.350 -4.604 14.769 1.00 96.88 225 ILE A CA 1
ATOM 1770 C C . ILE A 1 225 ? -14.012 -6.001 14.240 1.00 96.88 225 ILE A C 1
ATOM 1772 O O . ILE A 1 225 ? -13.143 -6.191 13.389 1.00 96.88 225 ILE A O 1
ATOM 1776 N N . SER A 1 226 ? -14.698 -7.009 14.762 1.00 97.06 226 SER A N 1
ATOM 1777 C CA . SER A 1 226 ? -14.536 -8.392 14.317 1.00 97.06 226 SER A CA 1
ATOM 1778 C C . SER A 1 226 ? -14.984 -8.582 12.858 1.00 97.06 226 SER A C 1
ATOM 1780 O O . SER A 1 226 ? -15.868 -7.861 12.388 1.00 97.06 226 SER A O 1
ATOM 1782 N N . PRO A 1 227 ? -14.488 -9.621 12.158 1.00 96.56 227 PRO A N 1
ATOM 1783 C CA . PRO A 1 227 ? -14.908 -9.938 10.789 1.00 96.56 227 PRO A CA 1
ATOM 1784 C C . PRO A 1 227 ? -16.423 -10.109 10.610 1.00 96.56 227 PRO A C 1
ATOM 1786 O O . PRO A 1 227 ? -16.959 -9.779 9.560 1.00 96.56 227 PRO A O 1
ATOM 1789 N N . THR A 1 228 ? -17.131 -10.589 11.636 1.00 97.25 228 THR A N 1
ATOM 1790 C CA . THR A 1 228 ? -18.599 -10.748 11.609 1.00 97.25 228 THR A CA 1
ATOM 1791 C C . THR A 1 228 ? -19.353 -9.449 11.893 1.00 97.25 228 THR A C 1
ATOM 1793 O O . THR A 1 228 ? -20.580 -9.423 11.859 1.00 97.25 228 THR A O 1
ATOM 1796 N N . GLY A 1 229 ? -18.642 -8.388 12.272 1.00 96.75 229 GLY A N 1
ATOM 1797 C CA . GLY A 1 229 ? -19.213 -7.136 12.743 1.00 96.75 229 GLY A CA 1
ATOM 1798 C C . GLY A 1 229 ? -19.848 -7.217 14.131 1.00 96.75 229 GLY A C 1
ATOM 1799 O O . GLY A 1 229 ? -20.199 -6.174 14.662 1.00 96.75 229 GLY A O 1
ATOM 1800 N N . ARG A 1 230 ? -20.021 -8.395 14.751 1.00 96.81 230 ARG A N 1
ATOM 1801 C CA . ARG A 1 230 ? -20.753 -8.536 16.027 1.00 96.81 230 ARG A CA 1
ATOM 1802 C C . ARG A 1 230 ? -19.975 -8.026 17.234 1.00 96.81 230 ARG A C 1
ATOM 1804 O O . ARG A 1 230 ? -20.565 -7.423 18.127 1.00 96.81 230 ARG A O 1
ATOM 1811 N N . TYR A 1 231 ? -18.683 -8.313 17.272 1.00 97.81 231 TYR A N 1
ATOM 1812 C CA . TYR A 1 231 ? -17.818 -7.975 18.395 1.00 97.81 231 TYR A CA 1
ATOM 1813 C C . TYR A 1 231 ? -16.897 -6.817 18.041 1.00 97.81 231 TYR A C 1
ATOM 1815 O O . TYR A 1 231 ? -16.470 -6.724 16.889 1.00 97.81 231 TYR A O 1
ATOM 1823 N N . ALA A 1 232 ? -16.551 -5.999 19.029 1.00 97.00 232 ALA A N 1
ATOM 1824 C CA . ALA A 1 232 ? -15.403 -5.100 18.987 1.00 97.00 232 ALA A CA 1
ATOM 1825 C C . ALA A 1 232 ? -14.426 -5.487 20.101 1.00 97.00 232 ALA A C 1
ATOM 1827 O O . ALA A 1 232 ? -14.853 -5.955 21.154 1.00 97.00 232 ALA A O 1
ATOM 1828 N N . VAL A 1 233 ? -13.130 -5.304 19.880 1.00 96.00 233 VAL A N 1
ATOM 1829 C CA . VAL A 1 233 ? -12.091 -5.523 20.893 1.00 96.00 233 VAL A CA 1
ATOM 1830 C C . VAL A 1 233 ? -11.254 -4.263 21.036 1.00 96.00 233 VAL A C 1
ATOM 1832 O O . VAL A 1 233 ? -10.966 -3.612 20.035 1.00 96.00 233 VAL A O 1
ATOM 1835 N N . SER A 1 234 ? -10.863 -3.925 22.261 1.00 94.38 234 SER A N 1
ATOM 1836 C CA . SER A 1 234 ? -9.900 -2.854 22.530 1.00 94.38 234 SER A CA 1
ATOM 1837 C C . SER A 1 234 ? -9.122 -3.113 23.822 1.00 94.38 234 SER A C 1
ATOM 1839 O O . SER A 1 234 ? -9.436 -4.031 24.586 1.00 94.38 234 SER A O 1
ATOM 1841 N N . MET A 1 235 ? -8.090 -2.306 24.063 1.00 93.31 235 MET A N 1
ATOM 1842 C CA . MET A 1 235 ? -7.394 -2.245 25.341 1.00 93.31 235 MET A CA 1
ATOM 1843 C C . MET A 1 235 ? -8.086 -1.258 26.280 1.00 93.31 235 MET A C 1
ATOM 1845 O O . MET A 1 235 ? -8.216 -0.079 25.974 1.00 93.31 235 MET A O 1
ATOM 1849 N N . VAL A 1 236 ? -8.472 -1.734 27.458 1.00 94.31 236 VAL A N 1
ATOM 1850 C CA . VAL A 1 236 ? -9.019 -0.918 28.547 1.00 94.31 236 VAL A CA 1
ATOM 1851 C C . VAL A 1 236 ? -8.000 -0.757 29.664 1.00 94.31 236 VAL A C 1
ATOM 1853 O O . VAL A 1 236 ? -7.113 -1.605 29.838 1.00 94.31 236 VAL A O 1
ATOM 1856 N N . LYS A 1 237 ? -8.137 0.322 30.444 1.00 94.00 237 LYS A N 1
ATOM 1857 C CA . LYS A 1 237 ? -7.200 0.692 31.520 1.00 94.00 237 LYS A CA 1
ATOM 1858 C C . LYS A 1 237 ? -5.757 0.752 31.028 1.00 94.00 237 LYS A C 1
ATOM 1860 O O . LYS A 1 237 ? -4.815 0.259 31.663 1.00 94.00 237 LYS A O 1
ATOM 1865 N N . ASP A 1 238 ? -5.620 1.281 29.822 1.00 92.50 238 ASP A N 1
ATOM 1866 C CA . ASP A 1 238 ? -4.413 1.209 29.036 1.00 92.50 238 ASP A CA 1
ATOM 1867 C C . ASP A 1 238 ? -3.491 2.406 29.282 1.00 92.50 238 ASP A C 1
ATOM 1869 O O . ASP A 1 238 ? -3.883 3.481 29.743 1.00 92.50 238 ASP A O 1
ATOM 1873 N N . ARG A 1 239 ? -2.209 2.189 28.994 1.00 90.19 239 ARG A N 1
ATOM 1874 C CA . ARG A 1 239 ? -1.192 3.236 28.937 1.00 90.19 239 ARG A CA 1
ATOM 1875 C C . ARG A 1 239 ? -0.355 3.032 27.696 1.00 90.19 239 ARG A C 1
ATOM 1877 O O . ARG A 1 239 ? 0.025 1.906 27.383 1.00 90.19 239 ARG A O 1
ATOM 1884 N N . HIS A 1 240 ? -0.010 4.130 27.047 1.00 88.50 240 HIS A N 1
ATOM 1885 C CA . HIS A 1 240 ? 0.781 4.133 25.831 1.00 88.50 240 HIS A CA 1
ATOM 1886 C C . HIS A 1 240 ? 1.859 5.213 25.907 1.00 88.50 240 HIS A C 1
ATOM 1888 O O . HIS A 1 240 ? 1.744 6.192 26.647 1.00 88.50 240 HIS A O 1
ATOM 1894 N N . VAL A 1 241 ? 2.909 5.034 25.117 1.00 89.75 241 VAL A N 1
ATOM 1895 C CA . VAL A 1 241 ? 3.858 6.097 24.803 1.00 89.75 241 VAL A CA 1
ATOM 1896 C C . VAL A 1 241 ? 3.406 6.741 23.503 1.00 89.75 241 VAL A C 1
ATOM 1898 O O . VAL A 1 241 ? 3.155 6.052 22.518 1.00 89.75 241 VAL A O 1
ATOM 1901 N N . THR A 1 242 ? 3.295 8.067 23.495 1.00 87.19 242 THR A N 1
ATOM 1902 C CA . THR A 1 242 ? 3.141 8.861 22.272 1.00 87.19 242 THR A CA 1
ATOM 1903 C C . THR A 1 242 ? 4.099 10.030 22.325 1.00 87.19 242 THR A C 1
ATOM 1905 O O . THR A 1 242 ? 3.988 10.892 23.192 1.00 87.19 242 THR A O 1
ATOM 1908 N N . VAL A 1 243 ? 5.047 10.055 21.394 1.00 89.12 243 VAL A N 1
ATOM 1909 C CA . VAL A 1 243 ? 6.026 11.135 21.275 1.00 89.12 243 VAL A CA 1
ATOM 1910 C C . VAL A 1 243 ? 6.070 11.578 19.825 1.00 89.12 243 VAL A C 1
ATOM 1912 O O . VAL A 1 243 ? 6.514 10.830 18.957 1.00 89.12 243 VAL A O 1
ATOM 1915 N N . GLY A 1 244 ? 5.601 12.795 19.565 1.00 88.19 244 GLY A N 1
ATOM 1916 C CA . GLY A 1 244 ? 5.782 13.437 18.270 1.00 88.19 244 GLY A CA 1
ATOM 1917 C C . GLY A 1 244 ? 7.222 13.919 18.098 1.00 88.19 244 GLY A C 1
ATOM 1918 O O . GLY A 1 244 ? 7.860 14.355 19.058 1.00 88.19 244 GLY A O 1
ATOM 1919 N N . ARG A 1 245 ? 7.736 13.830 16.875 1.00 89.56 245 ARG A N 1
ATOM 1920 C CA . ARG A 1 245 ? 9.085 14.249 16.488 1.00 89.56 245 ARG A CA 1
ATOM 1921 C C . ARG A 1 245 ? 9.012 15.163 15.261 1.00 89.56 245 ARG A C 1
ATOM 1923 O O . ARG A 1 245 ? 8.086 15.014 14.465 1.00 89.56 245 ARG A O 1
ATOM 1930 N N . PRO A 1 246 ? 9.948 16.114 15.112 1.00 88.50 246 PRO A N 1
ATOM 1931 C CA . PRO A 1 246 ? 9.970 17.022 13.967 1.00 88.50 246 PRO A CA 1
ATOM 1932 C C . PRO A 1 246 ? 10.487 16.359 12.678 1.00 88.50 246 PRO A C 1
ATOM 1934 O O . PRO A 1 246 ? 10.203 16.862 11.595 1.00 88.50 246 PRO A O 1
ATOM 1937 N N . ASP A 1 247 ? 11.231 15.254 12.786 1.00 90.06 247 ASP A N 1
ATOM 1938 C CA . ASP A 1 247 ? 11.809 14.533 11.646 1.00 90.06 247 ASP A CA 1
ATOM 1939 C C . ASP A 1 247 ? 10.719 13.873 10.786 1.00 90.06 247 ASP A C 1
ATOM 1941 O O . ASP A 1 247 ? 9.774 13.284 11.314 1.00 90.06 247 ASP A O 1
ATOM 1945 N N . LEU A 1 248 ? 10.839 13.944 9.457 1.00 89.31 248 LEU A N 1
ATOM 1946 C CA . LEU A 1 248 ? 9.813 13.424 8.542 1.00 89.31 248 LEU A CA 1
ATOM 1947 C C . LEU A 1 248 ? 9.852 11.897 8.434 1.00 89.31 248 LEU A C 1
ATOM 1949 O O . LEU A 1 248 ? 8.811 11.264 8.268 1.00 89.31 248 LEU A O 1
ATOM 1953 N N . GLU A 1 249 ? 11.041 11.309 8.548 1.00 88.75 249 GLU A N 1
ATOM 1954 C CA . GLU A 1 249 ? 11.285 9.873 8.436 1.00 88.75 249 GLU A CA 1
ATOM 1955 C C . GLU A 1 249 ? 10.668 9.104 9.609 1.00 88.75 249 GLU A C 1
ATOM 1957 O O . GLU A 1 249 ? 10.097 8.031 9.424 1.00 88.75 249 GLU A O 1
ATOM 1962 N N . ILE A 1 250 ? 10.761 9.664 10.819 1.00 89.31 250 ILE A N 1
ATOM 1963 C CA . ILE A 1 250 ? 10.154 9.124 12.040 1.00 89.31 250 ILE A CA 1
ATOM 1964 C C . ILE A 1 250 ? 9.529 10.286 12.812 1.00 89.31 250 ILE A C 1
ATOM 1966 O O . ILE A 1 250 ? 10.115 10.810 13.758 1.00 89.31 250 ILE A O 1
ATOM 1970 N N . SER A 1 251 ? 8.315 10.670 12.418 1.00 91.94 251 SER A N 1
ATOM 1971 C CA . SER A 1 251 ? 7.619 11.825 13.008 1.00 91.94 251 SER A CA 1
ATOM 1972 C C . SER A 1 251 ? 6.769 11.497 14.243 1.00 91.94 251 SER A C 1
ATOM 1974 O O . SER A 1 251 ? 6.272 12.400 14.920 1.00 91.94 251 SER A O 1
ATOM 1976 N N . GLN A 1 252 ? 6.608 10.213 14.576 1.00 90.94 252 GLN A N 1
ATOM 1977 C CA . GLN A 1 252 ? 5.872 9.757 15.754 1.00 90.94 252 GLN A CA 1
ATOM 1978 C C . GLN A 1 252 ? 6.441 8.434 16.275 1.00 90.94 252 GLN A C 1
ATOM 1980 O O . GLN A 1 252 ? 6.695 7.508 15.510 1.00 90.94 252 GLN A O 1
ATOM 1985 N N . LEU A 1 253 ? 6.581 8.328 17.596 1.00 90.25 253 LEU A N 1
ATOM 1986 C CA . LEU A 1 253 ? 6.693 7.055 18.303 1.00 90.25 253 LEU A CA 1
ATOM 1987 C C . LEU A 1 253 ? 5.374 6.777 19.013 1.00 90.25 253 LEU A C 1
ATOM 1989 O O . LEU A 1 253 ? 4.941 7.594 19.826 1.00 90.25 253 LEU A O 1
ATOM 1993 N N . PHE A 1 254 ? 4.758 5.637 18.712 1.00 87.88 254 PHE A N 1
ATOM 1994 C CA . PHE A 1 254 ? 3.502 5.200 19.310 1.00 87.88 254 PHE A CA 1
ATOM 1995 C C . PHE A 1 254 ? 3.570 3.708 19.641 1.00 87.88 254 PHE A C 1
ATOM 1997 O O . PHE A 1 254 ? 3.754 2.894 18.739 1.00 87.88 254 PHE A O 1
ATOM 2004 N N . PHE A 1 255 ? 3.434 3.342 20.917 1.00 88.75 255 PHE A N 1
ATOM 2005 C CA . PHE A 1 255 ? 3.324 1.937 21.323 1.00 88.75 255 PHE A CA 1
ATOM 2006 C C . PHE A 1 255 ? 2.611 1.778 22.677 1.00 88.75 255 PHE A C 1
ATOM 2008 O O . PHE A 1 255 ? 2.797 2.609 23.575 1.00 88.75 255 PHE A O 1
ATOM 2015 N N . PRO A 1 256 ? 1.801 0.718 22.852 1.00 88.12 256 PRO A N 1
ATOM 2016 C CA . PRO A 1 256 ? 1.166 0.409 24.128 1.00 88.12 256 PRO A CA 1
ATOM 2017 C C . PRO A 1 256 ? 2.180 -0.130 25.148 1.00 88.12 256 PRO A C 1
ATOM 2019 O O . PRO A 1 256 ? 3.162 -0.776 24.793 1.00 88.12 256 PRO A O 1
ATOM 2022 N N . VAL A 1 257 ? 1.928 0.130 26.432 1.00 90.56 257 VAL A N 1
ATOM 2023 C CA . VAL A 1 257 ? 2.780 -0.271 27.570 1.00 90.56 257 VAL A CA 1
ATOM 2024 C C . VAL A 1 257 ? 2.040 -1.210 28.523 1.00 90.56 257 VAL A C 1
ATOM 2026 O O . VAL A 1 257 ? 2.622 -2.154 29.050 1.00 90.56 257 VAL A O 1
ATOM 2029 N N . LYS A 1 258 ? 0.754 -0.948 28.767 1.00 92.19 258 LYS A N 1
ATOM 2030 C CA . LYS A 1 258 ? -0.128 -1.729 29.645 1.00 92.19 258 LYS A CA 1
ATOM 2031 C C . LYS A 1 258 ? -1.536 -1.678 29.062 1.00 92.19 258 LYS A C 1
ATOM 2033 O O . LYS A 1 258 ? -1.912 -0.654 28.502 1.00 92.19 258 LYS A O 1
ATOM 2038 N N . GLY A 1 259 ? -2.316 -2.731 29.262 1.00 92.75 259 GLY A N 1
ATOM 2039 C CA . GLY A 1 259 ? -3.753 -2.735 29.019 1.00 92.75 259 GLY A CA 1
ATOM 2040 C C . GLY A 1 259 ? -4.355 -4.101 29.324 1.00 92.75 259 GLY A C 1
ATOM 2041 O O . GLY A 1 259 ? -3.632 -5.083 29.499 1.00 92.75 259 GLY A O 1
ATOM 2042 N N . ILE A 1 260 ? -5.679 -4.152 29.398 1.00 94.62 260 ILE A N 1
ATOM 2043 C CA . ILE A 1 260 ? -6.459 -5.391 29.451 1.00 94.62 260 ILE A CA 1
ATOM 2044 C C . ILE A 1 260 ? -7.263 -5.457 28.158 1.00 94.62 260 ILE A C 1
ATOM 2046 O O . ILE A 1 260 ? -7.880 -4.466 27.787 1.00 94.62 260 ILE A O 1
ATOM 2050 N N . LEU A 1 261 ? -7.286 -6.597 27.473 1.00 95.31 261 LEU A N 1
ATOM 2051 C CA . LEU A 1 261 ? -8.173 -6.756 26.321 1.00 95.31 261 LEU A CA 1
ATOM 2052 C C . LEU A 1 261 ? -9.612 -6.951 26.804 1.00 95.31 261 LEU A C 1
ATOM 2054 O O . LEU A 1 261 ? -9.890 -7.872 27.574 1.00 95.31 261 LEU A O 1
ATOM 2058 N N . ALA A 1 262 ? -10.512 -6.091 26.338 1.00 95.94 262 ALA A N 1
ATOM 2059 C CA . ALA A 1 262 ? -11.946 -6.197 26.557 1.00 95.94 262 ALA A CA 1
ATOM 2060 C C . ALA A 1 262 ? -12.661 -6.416 25.225 1.00 95.94 262 ALA A C 1
ATOM 2062 O O . ALA A 1 262 ? -12.228 -5.920 24.185 1.00 95.94 262 ALA A O 1
ATOM 2063 N N . ILE A 1 263 ? -13.762 -7.162 25.271 1.00 96.75 263 ILE A N 1
ATOM 2064 C CA . ILE A 1 263 ? -14.595 -7.461 24.109 1.00 96.75 263 ILE A CA 1
ATOM 2065 C C . ILE A 1 263 ? -15.982 -6.900 24.380 1.00 96.75 263 ILE A C 1
ATOM 2067 O O . ILE A 1 263 ? -16.577 -7.224 25.402 1.00 96.75 263 ILE A O 1
ATOM 2071 N N . TYR A 1 264 ? -16.487 -6.115 23.438 1.00 96.94 264 TYR A N 1
ATOM 2072 C CA . TYR A 1 264 ? -17.859 -5.636 23.408 1.00 96.94 264 TYR A CA 1
ATOM 2073 C C . TYR A 1 264 ? -18.687 -6.496 22.447 1.00 96.94 264 TYR A C 1
ATOM 2075 O O . TYR A 1 264 ? -18.338 -6.623 21.271 1.00 96.94 264 TYR A O 1
ATOM 2083 N N . ASP A 1 265 ? -19.785 -7.088 22.918 1.00 96.88 265 ASP A N 1
ATOM 2084 C CA . ASP A 1 265 ? -20.776 -7.798 22.099 1.00 96.88 265 ASP A CA 1
ATOM 2085 C C . ASP A 1 265 ? -21.926 -6.847 21.746 1.00 96.88 265 ASP A C 1
ATOM 2087 O O . ASP A 1 265 ? -22.793 -6.570 22.575 1.00 96.88 265 ASP A O 1
ATOM 2091 N N . ARG A 1 266 ? -21.992 -6.386 20.491 1.00 94.88 266 ARG A N 1
ATOM 2092 C CA . ARG A 1 266 ? -23.016 -5.427 20.035 1.00 94.88 266 ARG A CA 1
ATOM 2093 C C . ARG A 1 266 ? -24.444 -5.936 20.185 1.00 94.88 266 ARG A C 1
ATOM 2095 O O . ARG A 1 266 ? -25.358 -5.134 20.355 1.00 94.88 266 ARG A O 1
ATOM 2102 N N . GLN A 1 267 ? -24.658 -7.250 20.083 1.00 94.50 267 GLN A N 1
ATOM 2103 C CA . GLN A 1 267 ? -26.004 -7.822 20.181 1.00 94.50 267 GLN A CA 1
ATOM 2104 C C . GLN A 1 267 ? -26.509 -7.803 21.621 1.00 94.50 267 GLN A C 1
ATOM 2106 O O . GLN A 1 267 ? -27.690 -7.565 21.857 1.00 94.50 267 GLN A O 1
ATOM 2111 N N . LYS A 1 268 ? -25.610 -8.045 22.578 1.00 95.75 268 LYS A N 1
ATOM 2112 C CA . LYS A 1 268 ? -25.929 -8.015 24.010 1.00 95.75 268 LYS A CA 1
ATOM 2113 C C . LYS A 1 268 ? -25.781 -6.626 24.622 1.00 95.75 268 LYS A C 1
ATOM 2115 O O . LYS A 1 268 ? -26.377 -6.374 25.662 1.00 95.75 268 LYS A O 1
ATOM 2120 N N . ARG A 1 269 ? -25.026 -5.745 23.960 1.00 90.88 269 ARG A N 1
ATOM 2121 C CA . ARG A 1 269 ? -24.610 -4.428 24.451 1.00 90.88 269 ARG A CA 1
ATOM 2122 C C . ARG A 1 269 ? -23.867 -4.533 25.787 1.00 90.88 269 ARG A C 1
ATOM 2124 O O . ARG A 1 269 ? -24.192 -3.820 26.733 1.00 90.88 269 ARG A O 1
ATOM 2131 N N . THR A 1 270 ? -22.899 -5.446 25.843 1.00 88.00 270 THR A N 1
ATOM 2132 C CA . THR A 1 270 ? -22.079 -5.768 27.025 1.00 88.00 270 THR A CA 1
ATOM 2133 C C . THR A 1 270 ? -20.621 -5.896 26.656 1.00 88.00 270 THR A C 1
ATOM 2135 O O . THR A 1 270 ? -20.382 -6.483 25.574 1.00 88.00 270 THR A O 1
#